Protein AF-A0A8N5ERC5-F1 (afdb_monomer)

InterPro domains:
  IPR000198 Rho GTPase-activating protein domain [PF00620] (62-206)
  IPR000198 Rho GTPase-activating protein domain [PS50238] (46-233)
  IPR000198 Rho GTPase-activating protein domain [SM00324] (57-230)
  IPR008936 Rho GTPase activation protein [G3DSA:1.10.555.10] (43-240)
  IPR008936 Rho GTPase activation protein [SSF48350] (62-223)
  IPR051854 Rho-type GTPase-activating protein [PTHR46075] (57-210)

Mean predicted aligned error: 15.65 Å

Sequence (271 aa):
MPGDWISHPGVAGLHHYLFSREHQGTATVRIRACIDLLQPGHPGQAELSEQPALPEQALPTVARLIEALEKQGLDSEVLYRPGPAVLGAAELKQALLADASAVDMDLYEAQTLADALKWYLQELPTPLIPPALYSDLVHMAQETPGLEECGQRARALLAPPALPQPQALLLRQLARHFCRLCQGSPRSRPSPRLLGELFGELLLRPGAASTEAGPELRARILESFIMASEVAELPAAPETLIWGHFLQPLRRFTDVFWLHISVIAVWSLGL

pLDDT: mean 71.85, std 24.58, range [25.48, 97.31]

Radius of gyration: 29.15 Å; Cα contacts (8 Å, |Δi|>4): 248; chains: 1; bounding box: 64×100×76 Å

Solvent-accessible surface area (backbone atoms only — not comparable to full-atom values): 17181 Å² total; per-residue (Å²): 136,89,85,81,84,88,83,78,92,84,85,84,89,85,90,84,85,82,85,81,91,79,73,93,73,78,86,82,54,58,56,48,51,54,55,62,71,71,56,86,85,78,94,77,89,77,99,64,84,77,69,73,70,77,59,85,63,50,55,63,48,52,50,51,45,50,50,45,30,60,74,70,24,40,67,36,66,60,61,84,53,94,69,78,89,56,86,61,40,70,57,53,51,51,41,50,72,74,44,46,90,78,56,70,59,87,82,51,56,43,55,35,43,42,53,42,49,56,49,52,61,64,46,43,83,42,64,69,41,51,66,81,55,42,59,54,51,51,52,50,46,72,77,33,86,51,51,66,62,32,5,51,52,46,50,60,63,47,28,72,83,77,25,57,64,71,44,35,52,44,52,51,51,50,26,44,51,54,40,51,32,49,68,32,45,90,86,26,34,54,52,54,58,56,50,6,62,73,40,14,63,61,45,46,49,71,50,96,87,49,75,8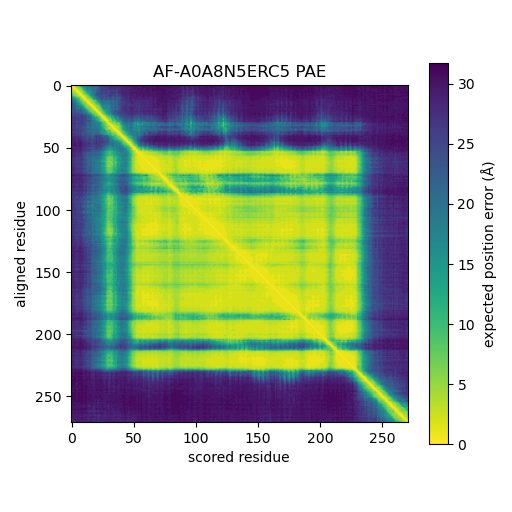7,63,56,71,70,53,39,10,47,52,40,19,17,35,24,65,37,52,72,74,77,82,72,75,76,69,78,74,73,82,78,85,80,83,82,91,82,85,85,86,85,81,76,88,88,77,96,76,74,80,81,72,74,83,77,77,84,82,90,134

Structure (mmCIF, N/CA/C/O backbone):
data_AF-A0A8N5ERC5-F1
#
_entry.id   AF-A0A8N5ERC5-F1
#
loop_
_atom_site.group_PDB
_atom_site.id
_atom_site.type_symbol
_atom_site.label_atom_id
_atom_site.label_alt_id
_atom_site.label_comp_id
_atom_site.label_asym_id
_atom_site.label_entity_id
_atom_site.label_seq_id
_atom_site.pdbx_PDB_ins_code
_atom_site.Cartn_x
_atom_site.Cartn_y
_atom_site.Cartn_z
_atom_site.occupancy
_atom_site.B_iso_or_equiv
_atom_site.auth_seq_id
_atom_site.auth_comp_id
_atom_site.auth_asym_id
_atom_site.auth_atom_id
_atom_site.pdbx_PDB_model_num
ATOM 1 N N . MET A 1 1 ? -7.452 30.827 -52.035 1.00 34.31 1 MET A N 1
ATOM 2 C CA . MET A 1 1 ? -7.156 29.979 -53.207 1.00 34.31 1 MET A CA 1
ATOM 3 C C . MET A 1 1 ? -6.502 28.713 -52.680 1.00 34.31 1 MET A C 1
ATOM 5 O O . MET A 1 1 ? -5.445 28.851 -52.076 1.00 34.31 1 MET A O 1
ATOM 9 N N . PRO A 1 2 ? -7.166 27.547 -52.749 1.00 49.84 2 PRO A N 1
ATOM 10 C CA . PRO A 1 2 ? -6.637 26.288 -52.237 1.00 49.84 2 PRO A CA 1
ATOM 11 C C . PRO A 1 2 ? -5.834 25.547 -53.319 1.00 49.84 2 PRO A C 1
ATOM 13 O O . PRO A 1 2 ? -6.026 25.796 -54.506 1.00 49.84 2 PRO A O 1
ATOM 16 N N . GLY A 1 3 ? -4.976 24.628 -52.891 1.00 32.97 3 GLY A N 1
ATOM 17 C CA . GLY A 1 3 ? -4.376 23.579 -53.719 1.00 32.97 3 GLY A CA 1
ATOM 18 C C . GLY A 1 3 ? -3.221 22.934 -52.954 1.00 32.97 3 GLY A C 1
ATOM 19 O O . GLY A 1 3 ? -2.457 23.642 -52.308 1.00 32.97 3 GLY A O 1
ATOM 20 N N . ASP A 1 4 ? -3.026 21.625 -52.897 1.00 34.59 4 ASP A N 1
ATOM 21 C CA . ASP A 1 4 ? -3.836 20.460 -53.251 1.00 34.59 4 ASP A CA 1
ATOM 22 C C . ASP A 1 4 ? -3.292 19.330 -52.361 1.00 34.59 4 ASP A C 1
ATOM 24 O O . ASP A 1 4 ? -2.076 19.158 -52.258 1.00 34.59 4 ASP A O 1
ATOM 28 N N . TRP A 1 5 ? -4.163 18.568 -51.695 1.00 33.16 5 TRP A N 1
ATOM 29 C CA . TRP A 1 5 ? -3.761 17.364 -50.963 1.00 33.16 5 TRP A CA 1
ATOM 30 C C . TRP A 1 5 ? -3.965 16.155 -51.873 1.00 33.16 5 TRP A C 1
ATOM 32 O O . TRP A 1 5 ? -5.097 15.797 -52.201 1.00 33.16 5 TRP A O 1
ATOM 42 N N . ILE A 1 6 ? -2.869 15.507 -52.266 1.00 36.09 6 ILE A N 1
ATOM 43 C CA . ILE A 1 6 ? -2.917 14.196 -52.915 1.00 36.09 6 ILE A CA 1
ATOM 44 C C . ILE A 1 6 ? -3.393 13.187 -51.864 1.00 36.09 6 ILE A C 1
ATOM 46 O O . ILE A 1 6 ? -2.713 12.929 -50.873 1.00 36.09 6 ILE A O 1
ATOM 50 N N . SER A 1 7 ? -4.591 12.645 -52.077 1.00 37.44 7 SER A N 1
ATOM 51 C CA . SER A 1 7 ? -5.177 11.588 -51.254 1.00 37.44 7 SER A CA 1
ATOM 52 C C . SER A 1 7 ? -4.653 10.220 -51.695 1.00 37.44 7 SER A C 1
ATOM 54 O O . SER A 1 7 ? -4.856 9.821 -52.840 1.00 37.44 7 SER A O 1
ATOM 56 N N . HIS A 1 8 ? -4.051 9.471 -50.770 1.00 31.48 8 HIS A N 1
ATOM 57 C CA . HIS A 1 8 ? -3.945 8.013 -50.859 1.00 31.48 8 HIS A CA 1
ATOM 58 C C . HIS A 1 8 ? -4.918 7.383 -49.849 1.00 31.48 8 HIS A C 1
ATOM 60 O O . HIS A 1 8 ? -4.908 7.781 -48.682 1.00 31.48 8 HIS A O 1
ATOM 66 N N . PRO A 1 9 ? -5.772 6.426 -50.256 1.00 35.78 9 PRO A N 1
ATOM 67 C CA . PRO A 1 9 ? -6.694 5.769 -49.347 1.00 35.78 9 PRO A CA 1
ATOM 68 C C . PRO A 1 9 ? -5.998 4.577 -48.686 1.00 35.78 9 PRO A C 1
ATOM 70 O O . PRO A 1 9 ? -5.440 3.722 -49.370 1.00 35.78 9 PRO A O 1
ATOM 73 N N . GLY A 1 10 ? -6.085 4.497 -47.360 1.00 37.88 10 GLY A N 1
ATOM 74 C CA . GLY A 1 10 ? -5.817 3.252 -46.642 1.00 37.88 10 GLY A CA 1
ATOM 75 C C . GLY A 1 10 ? -4.786 3.350 -45.531 1.00 37.88 10 GLY A C 1
ATOM 76 O O . GLY A 1 10 ? -3.793 2.652 -45.604 1.00 37.88 10 GLY A O 1
ATOM 77 N N . VAL A 1 11 ? -5.055 4.165 -44.507 1.00 35.44 11 VAL A N 1
ATOM 78 C CA . VAL A 1 11 ? -5.008 3.772 -43.083 1.00 35.44 11 VAL A CA 1
ATOM 79 C C . VAL A 1 11 ? -5.927 4.757 -42.349 1.00 35.44 11 VAL A C 1
ATOM 81 O O . VAL A 1 11 ? -5.524 5.859 -41.984 1.00 35.44 11 VAL A O 1
ATOM 84 N N . ALA A 1 12 ? -7.207 4.408 -42.215 1.00 36.53 12 ALA A N 1
ATOM 85 C CA . ALA A 1 12 ? -8.157 5.182 -41.426 1.00 36.53 12 ALA A CA 1
ATOM 86 C C . ALA A 1 12 ? -8.149 4.666 -39.983 1.00 36.53 12 ALA A C 1
ATOM 88 O O . ALA A 1 12 ? -8.380 3.483 -39.753 1.00 36.53 12 ALA A O 1
ATOM 89 N N . GLY A 1 13 ? -7.932 5.581 -39.037 1.00 37.16 13 GLY A N 1
ATOM 90 C CA . GLY A 1 13 ? -8.148 5.361 -37.609 1.00 37.16 13 GLY A CA 1
ATOM 91 C C . GLY A 1 13 ? -6.867 5.060 -36.845 1.00 37.16 13 GLY A C 1
ATOM 92 O O . GLY A 1 13 ? -6.462 3.911 -36.784 1.00 37.16 13 GLY A O 1
ATOM 93 N N . LEU A 1 14 ? -6.251 6.108 -36.280 1.00 36.28 14 LEU A N 1
ATOM 94 C CA . LEU A 1 14 ? -5.590 6.117 -34.954 1.00 36.28 14 LEU A CA 1
ATOM 95 C C . LEU A 1 14 ? -4.811 7.418 -34.662 1.00 36.28 14 LEU A C 1
ATOM 97 O O . LEU A 1 14 ? -4.363 7.615 -33.540 1.00 36.28 14 LEU A O 1
ATOM 101 N N . HIS A 1 15 ? -4.710 8.364 -35.599 1.00 35.69 15 HIS A N 1
ATOM 102 C CA . HIS A 1 15 ? -4.027 9.644 -35.360 1.00 35.69 15 HIS A CA 1
ATOM 103 C C . HIS A 1 15 ? -4.990 10.831 -35.322 1.00 35.69 15 HIS A C 1
ATOM 105 O O . HIS A 1 15 ? -4.988 11.651 -36.234 1.00 35.69 15 HIS A O 1
ATOM 111 N N . HIS A 1 16 ? -5.806 10.949 -34.270 1.00 32.91 16 HIS A N 1
ATOM 112 C CA . HIS A 1 16 ? -6.351 12.262 -33.900 1.00 32.91 16 HIS A CA 1
ATOM 113 C C . HIS A 1 16 ? -6.870 12.334 -32.457 1.00 32.91 16 HIS A C 1
ATOM 115 O O . HIS A 1 16 ? -8.027 12.656 -32.228 1.00 32.91 16 HIS A O 1
ATOM 121 N N . TYR A 1 17 ? -6.026 12.054 -31.463 1.00 28.59 17 TYR A N 1
ATOM 122 C CA . TYR A 1 17 ? -6.325 12.459 -30.084 1.00 28.59 17 TYR A CA 1
ATOM 123 C C . TYR A 1 17 ? -5.055 12.833 -29.327 1.00 28.59 17 TYR A C 1
ATOM 125 O O . TYR A 1 17 ? -4.666 12.179 -28.369 1.00 28.59 17 TYR A O 1
ATOM 133 N N . LEU A 1 18 ? -4.415 13.931 -29.730 1.00 32.81 18 LEU A N 1
ATOM 134 C CA . LEU A 1 18 ? -3.585 14.694 -28.807 1.00 32.81 18 LEU A CA 1
ATOM 135 C C . LEU A 1 18 ? -3.761 16.194 -29.044 1.00 32.81 18 LEU A C 1
ATOM 137 O O . LEU A 1 18 ? -3.633 16.689 -30.157 1.00 32.81 18 LEU A O 1
ATOM 141 N N . PHE A 1 19 ? -3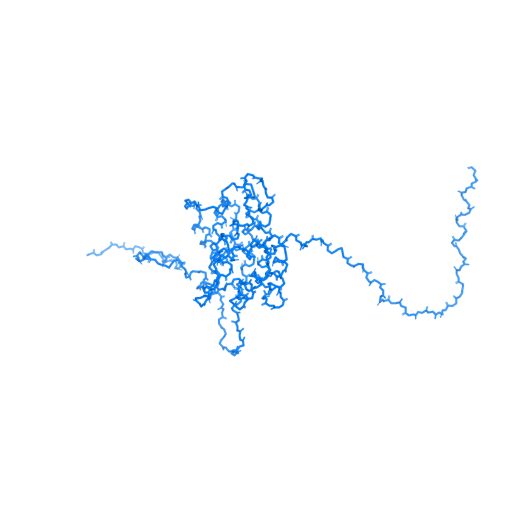.940 16.878 -27.915 1.00 30.97 19 PHE A N 1
ATOM 142 C CA . PHE A 1 19 ? -3.638 18.285 -27.677 1.00 30.97 19 PHE A CA 1
ATOM 143 C C . PHE A 1 19 ? -4.691 19.334 -28.069 1.00 30.97 19 PHE A C 1
ATOM 145 O O . PHE A 1 19 ? -4.605 19.990 -29.100 1.00 30.97 19 PHE A O 1
ATOM 152 N N . SER A 1 20 ? -5.594 19.615 -27.124 1.00 25.48 20 SER A N 1
ATOM 153 C 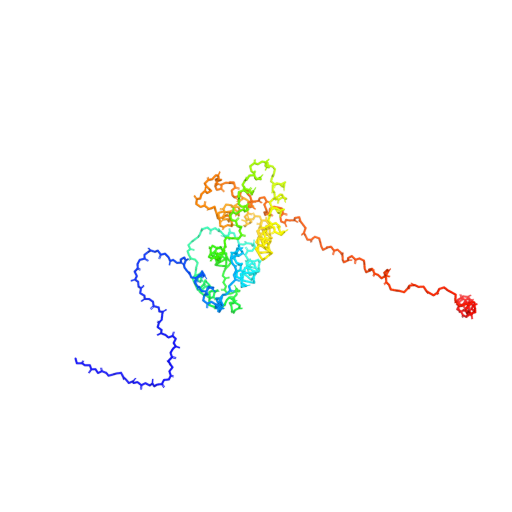CA . SER A 1 20 ? -6.074 20.982 -26.908 1.00 25.48 20 SER A CA 1
ATOM 154 C C . SER A 1 20 ? -5.617 21.432 -25.520 1.00 25.48 20 SER A C 1
ATOM 156 O O . SER A 1 20 ? -6.004 20.851 -24.507 1.00 25.48 20 SER A O 1
ATOM 158 N N . ARG A 1 21 ? -4.720 22.422 -25.490 1.00 34.00 21 ARG A N 1
ATOM 159 C CA . ARG A 1 21 ? -4.349 23.178 -24.289 1.00 34.00 21 ARG A CA 1
ATOM 160 C C . ARG A 1 21 ? -5.537 24.055 -23.908 1.00 34.00 21 ARG A C 1
ATOM 162 O O . ARG A 1 21 ? -5.860 24.935 -24.688 1.00 34.00 21 ARG A O 1
ATOM 169 N N . GLU A 1 22 ? -6.100 23.860 -22.721 1.00 33.06 22 GLU A N 1
ATOM 170 C CA . GLU A 1 22 ? -6.365 24.934 -21.753 1.00 33.06 22 GLU A CA 1
ATOM 171 C C . GLU A 1 22 ? -6.954 24.371 -20.452 1.00 33.06 22 GLU A C 1
ATOM 173 O O . GLU A 1 22 ? -7.738 23.429 -20.462 1.00 33.06 22 GLU A O 1
ATOM 178 N N . HIS A 1 23 ? -6.546 25.001 -19.349 1.00 29.42 23 HIS A N 1
ATOM 179 C CA . HIS A 1 23 ? -6.894 24.783 -17.941 1.00 29.42 23 HI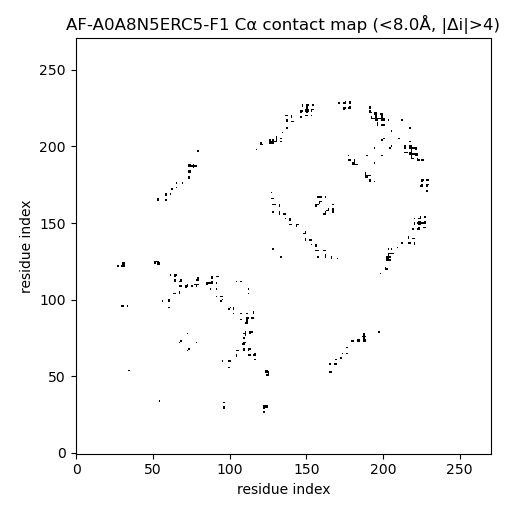S A CA 1
ATOM 180 C C . HIS A 1 23 ? -6.058 23.788 -17.120 1.00 29.42 23 HIS A C 1
ATOM 182 O O . HIS A 1 23 ? -6.067 22.572 -17.277 1.00 29.42 23 HIS A O 1
ATOM 188 N N . GLN A 1 24 ? -5.342 24.386 -16.164 1.00 34.56 24 GLN A N 1
ATOM 189 C CA . GLN A 1 24 ? -4.837 23.770 -14.946 1.00 34.56 24 GLN A CA 1
ATOM 190 C C . GLN A 1 24 ? -5.997 23.077 -14.215 1.00 34.56 24 GLN A C 1
ATOM 192 O O . GLN A 1 24 ? -6.935 23.737 -13.779 1.00 34.56 24 GLN A O 1
ATOM 197 N N . GLY A 1 25 ? -5.928 21.754 -14.089 1.00 34.81 25 GLY A N 1
ATOM 198 C CA . GLY A 1 25 ? -6.907 20.948 -13.363 1.00 34.81 25 GLY A CA 1
ATOM 199 C C . GLY A 1 25 ? -7.166 19.621 -14.069 1.00 34.81 25 GLY A C 1
ATOM 200 O O . GLY A 1 25 ? -7.276 19.567 -15.287 1.00 34.81 25 GLY A O 1
ATOM 201 N N . THR A 1 26 ? -7.289 18.538 -13.303 1.00 35.88 26 THR A N 1
ATOM 202 C CA . THR A 1 26 ? -7.751 17.207 -13.748 1.00 35.88 26 THR A CA 1
ATOM 203 C C . THR A 1 26 ? -6.834 16.402 -14.685 1.00 35.88 26 THR A C 1
ATOM 205 O O . THR A 1 26 ? -7.167 16.087 -15.822 1.00 35.88 26 THR A O 1
ATOM 208 N N . ALA A 1 27 ? -5.724 15.903 -14.129 1.00 35.75 27 ALA A N 1
ATOM 209 C CA . ALA A 1 27 ? -5.175 14.595 -14.533 1.00 35.75 27 ALA A CA 1
ATOM 210 C C . ALA A 1 27 ? -5.945 13.406 -13.892 1.00 35.75 27 ALA A C 1
ATOM 212 O O . ALA A 1 27 ? -5.676 12.253 -14.205 1.00 35.75 27 ALA A O 1
ATOM 213 N N . THR A 1 28 ? -6.925 13.707 -13.033 1.00 41.88 28 THR A N 1
ATOM 214 C CA . THR A 1 28 ? -7.608 12.835 -12.055 1.00 41.88 28 THR A CA 1
ATOM 215 C C . THR A 1 28 ? -8.723 11.940 -12.625 1.00 41.88 28 THR A C 1
ATOM 217 O O . THR A 1 28 ? -9.465 11.323 -11.871 1.00 41.88 28 THR A O 1
ATOM 220 N N . VAL A 1 29 ? -8.923 11.901 -13.947 1.00 38.31 29 VAL A N 1
ATOM 221 C CA . VAL A 1 29 ? -10.095 11.225 -14.556 1.00 38.31 29 VAL A CA 1
ATOM 222 C C . VAL A 1 29 ? -9.724 9.936 -15.307 1.00 38.31 29 VAL A C 1
ATOM 224 O O . VAL A 1 29 ? -10.603 9.203 -15.749 1.00 38.31 29 VAL A O 1
ATOM 227 N N . ARG A 1 30 ? -8.438 9.594 -15.454 1.00 54.56 30 ARG A N 1
ATOM 228 C CA . ARG A 1 30 ? -8.035 8.642 -16.505 1.00 54.56 30 ARG A CA 1
ATOM 229 C C . ARG A 1 30 ? -8.011 7.161 -16.125 1.00 54.56 30 ARG A C 1
ATOM 231 O O . ARG A 1 30 ? -8.323 6.378 -17.005 1.00 54.56 30 ARG A O 1
ATOM 238 N N . ILE A 1 31 ? -7.773 6.737 -14.879 1.00 51.78 31 ILE A N 1
ATOM 239 C CA . ILE A 1 31 ? -8.021 5.314 -14.536 1.00 51.78 31 ILE A CA 1
ATOM 240 C C . ILE A 1 31 ? -9.517 5.068 -14.343 1.00 51.78 31 ILE A C 1
ATOM 242 O O . ILE A 1 31 ? -10.053 4.109 -14.890 1.00 51.78 31 ILE A O 1
ATOM 246 N N . ARG A 1 32 ? -10.198 5.970 -13.621 1.00 45.34 32 ARG A N 1
ATOM 247 C CA . ARG A 1 32 ? -11.641 5.888 -13.364 1.00 45.34 32 ARG A CA 1
ATOM 248 C C . ARG A 1 32 ? -12.432 5.665 -14.654 1.00 45.34 32 ARG A C 1
ATOM 250 O O . ARG A 1 32 ? -13.140 4.677 -14.763 1.00 45.34 32 ARG A O 1
ATOM 257 N N . ALA A 1 33 ? -12.246 6.543 -15.639 1.00 44.97 33 ALA A N 1
ATOM 258 C CA . ALA A 1 33 ? -12.991 6.467 -16.889 1.00 44.97 33 ALA A CA 1
ATOM 259 C C . ALA A 1 33 ? -12.525 5.321 -17.805 1.00 44.97 33 ALA A C 1
ATOM 261 O O . ALA A 1 33 ? -13.353 4.720 -18.478 1.00 44.97 33 ALA A O 1
ATOM 262 N N . CYS A 1 34 ? -11.227 4.989 -17.850 1.00 43.16 34 CYS A N 1
ATOM 263 C CA . CYS A 1 34 ? -10.739 3.901 -18.707 1.00 43.16 34 CYS A CA 1
ATOM 264 C C . CYS A 1 34 ? -11.191 2.514 -18.224 1.00 43.16 34 CYS A C 1
ATOM 266 O O . CYS A 1 34 ? -11.454 1.654 -19.058 1.00 43.16 34 CYS A O 1
ATOM 268 N N . ILE A 1 35 ? -11.324 2.300 -16.910 1.00 50.50 35 ILE A N 1
ATOM 269 C CA . ILE A 1 35 ? -11.846 1.039 -16.357 1.00 50.50 35 ILE A CA 1
ATOM 270 C C . ILE A 1 35 ? -13.347 0.908 -16.620 1.00 50.50 35 ILE A C 1
ATOM 272 O O . ILE A 1 35 ? -13.789 -0.154 -17.056 1.00 50.50 35 ILE A O 1
ATOM 276 N N . ASP A 1 36 ? -14.110 1.989 -16.446 1.00 43.47 36 ASP A N 1
ATOM 277 C CA . ASP A 1 36 ? -15.548 2.002 -16.744 1.00 43.47 36 ASP A CA 1
ATOM 278 C C . ASP A 1 36 ? -15.829 1.735 -18.242 1.00 43.47 36 ASP A C 1
ATOM 280 O O . ASP A 1 36 ? -16.845 1.141 -18.592 1.00 43.47 36 ASP A O 1
ATOM 284 N N . LEU A 1 37 ? -14.907 2.108 -19.141 1.00 47.34 37 LEU A N 1
ATOM 285 C CA . LEU A 1 37 ? -15.004 1.840 -20.585 1.00 47.34 37 LEU A CA 1
ATOM 286 C C . LEU A 1 37 ? -14.650 0.394 -20.988 1.00 47.34 37 LEU A C 1
ATOM 288 O O . LEU A 1 37 ? -14.940 -0.002 -22.117 1.00 47.34 37 LEU A O 1
ATOM 292 N N . LEU A 1 38 ? -14.032 -0.391 -20.101 1.00 45.75 38 LEU A N 1
ATOM 293 C CA . LEU A 1 38 ? -13.640 -1.786 -20.351 1.00 45.75 38 LEU A CA 1
ATOM 294 C C . LEU A 1 38 ? -14.684 -2.810 -19.871 1.00 45.75 38 LEU A C 1
ATOM 296 O O . LEU A 1 38 ? -14.537 -3.996 -20.168 1.00 45.75 38 LEU A O 1
ATOM 300 N N . GLN A 1 39 ? -15.747 -2.389 -19.176 1.00 40.56 39 GLN A N 1
ATOM 301 C CA . GLN A 1 39 ? -16.837 -3.281 -18.767 1.00 40.56 39 GLN A CA 1
ATOM 302 C C . GLN A 1 39 ? -18.036 -3.179 -19.734 1.00 40.56 39 GLN A C 1
ATOM 304 O O . GLN A 1 39 ? -18.677 -2.130 -19.813 1.00 40.56 39 GLN A O 1
ATOM 309 N N . PRO A 1 40 ? -18.391 -4.247 -20.479 1.00 37.56 40 PRO A N 1
ATOM 310 C CA . PRO A 1 40 ? -19.589 -4.248 -21.312 1.00 37.56 40 PRO A CA 1
ATOM 311 C C . PRO A 1 40 ? -20.848 -4.290 -20.432 1.00 37.56 40 PRO A C 1
ATOM 313 O O . PRO A 1 40 ? -21.108 -5.262 -19.720 1.00 37.56 40 PRO A O 1
ATOM 316 N N . GLY A 1 41 ? -21.628 -3.209 -20.485 1.00 39.12 41 GLY A N 1
ATOM 317 C CA . GLY A 1 41 ? -22.822 -3.015 -19.669 1.00 39.12 41 GLY A CA 1
ATOM 318 C C . GLY A 1 41 ? -23.888 -4.100 -19.849 1.00 39.12 41 GLY A C 1
ATOM 319 O O . GLY A 1 41 ? -24.275 -4.438 -20.966 1.00 39.12 41 GLY A O 1
ATOM 320 N N . HIS A 1 42 ? -24.418 -4.577 -18.723 1.00 36.25 42 HIS A N 1
ATOM 321 C CA . HIS A 1 42 ? -25.718 -5.237 -18.641 1.00 36.25 42 HIS A CA 1
ATOM 322 C C . HIS A 1 42 ? -26.625 -4.378 -17.750 1.00 36.25 42 HIS A C 1
ATOM 324 O O . HIS A 1 42 ? -26.323 -4.221 -16.567 1.00 36.25 42 HIS A O 1
ATOM 330 N N . PRO A 1 43 ? -27.728 -3.803 -18.261 1.00 41.22 43 PRO A N 1
ATOM 331 C CA . PRO A 1 43 ? -28.702 -3.147 -17.411 1.00 41.22 43 PRO A CA 1
ATOM 332 C C . PRO A 1 43 ? -29.698 -4.206 -16.936 1.00 41.22 43 PRO A C 1
ATOM 334 O O . PRO A 1 43 ? -30.520 -4.688 -17.714 1.00 41.22 43 PRO A O 1
ATOM 337 N N . GLY A 1 44 ? -29.637 -4.590 -15.663 1.00 34.41 44 GLY A N 1
ATOM 338 C CA . GLY A 1 44 ? -30.650 -5.488 -15.1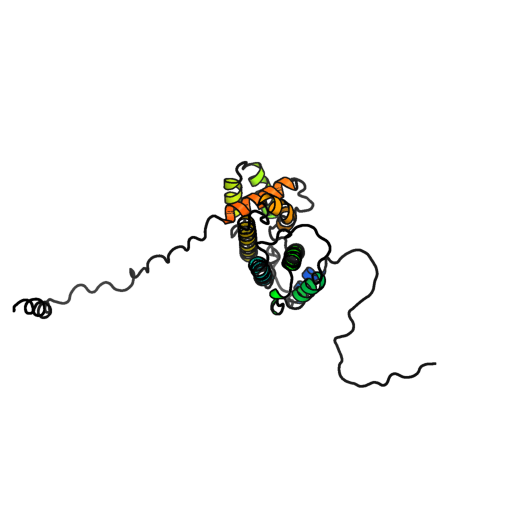19 1.00 34.41 44 GLY A CA 1
ATOM 339 C C . GLY A 1 44 ? -30.365 -6.030 -13.727 1.00 34.41 44 GLY A C 1
ATOM 340 O O . GLY A 1 44 ? -29.774 -7.090 -13.601 1.00 34.41 44 GLY A O 1
ATOM 341 N N . GLN A 1 45 ? -30.950 -5.354 -12.733 1.00 32.31 45 GLN A N 1
ATOM 342 C CA . GLN A 1 45 ? -31.362 -5.885 -11.425 1.00 32.31 45 GLN A CA 1
ATOM 343 C C . GLN A 1 45 ? -30.266 -6.182 -10.387 1.00 32.31 45 GLN A C 1
ATOM 345 O O . GLN A 1 45 ? -29.711 -7.271 -10.348 1.00 32.31 45 GLN A O 1
ATOM 350 N N . ALA A 1 46 ? -30.089 -5.251 -9.444 1.00 34.53 46 ALA A N 1
ATOM 351 C CA . ALA A 1 46 ? -30.390 -5.417 -8.013 1.00 34.53 46 ALA A CA 1
ATOM 352 C C . ALA A 1 46 ? -29.517 -4.458 -7.192 1.00 34.53 46 ALA A C 1
ATOM 354 O O . ALA A 1 46 ? -28.313 -4.645 -7.062 1.00 34.53 46 ALA A O 1
ATOM 355 N N . GLU A 1 47 ? -30.149 -3.447 -6.600 1.00 39.25 47 GLU A N 1
ATOM 356 C CA . GLU A 1 47 ? -29.561 -2.613 -5.553 1.00 39.25 47 GLU A CA 1
ATOM 357 C C . GLU A 1 47 ? -29.302 -3.486 -4.312 1.00 39.25 47 GLU A C 1
ATOM 359 O O . GLU A 1 47 ? -30.145 -3.629 -3.429 1.00 39.25 47 GLU A O 1
ATOM 364 N N . LEU A 1 48 ? -28.133 -4.120 -4.265 1.00 37.84 48 LEU A N 1
ATOM 365 C CA . LEU A 1 48 ? -27.600 -4.823 -3.102 1.00 37.84 48 LEU A CA 1
ATOM 366 C C . LEU A 1 48 ? -26.172 -4.332 -2.899 1.00 37.84 48 LEU A C 1
ATOM 368 O O . LEU A 1 48 ? -25.235 -4.955 -3.379 1.00 37.84 48 LEU A O 1
ATOM 372 N N . SER A 1 49 ? -26.039 -3.182 -2.228 1.00 42.06 49 SER A N 1
ATOM 373 C CA . SER A 1 49 ? -24.785 -2.607 -1.716 1.00 42.06 49 SER A CA 1
ATOM 374 C C . SER A 1 49 ? -23.545 -2.995 -2.529 1.00 42.06 49 SER A C 1
ATOM 376 O O . SER A 1 49 ? -22.646 -3.660 -2.014 1.00 42.06 49 SER A O 1
ATOM 378 N N . GLU A 1 50 ? -23.509 -2.609 -3.806 1.00 49.81 50 GLU A N 1
ATOM 379 C CA . GLU A 1 50 ? -22.357 -2.841 -4.674 1.00 49.81 50 GLU A CA 1
ATOM 380 C C . GLU A 1 50 ? -21.215 -1.941 -4.194 1.00 49.81 50 GLU A C 1
ATOM 382 O O . GLU A 1 50 ? -21.022 -0.816 -4.654 1.00 49.81 50 GLU A O 1
ATOM 387 N N . GLN A 1 51 ? -20.459 -2.410 -3.198 1.00 55.19 51 GLN A N 1
ATOM 388 C CA . GLN A 1 51 ? -19.145 -1.847 -2.931 1.00 55.19 51 GLN A CA 1
ATOM 389 C C . GLN A 1 51 ? -18.351 -1.981 -4.232 1.00 55.19 51 GLN A C 1
ATOM 391 O O . GLN A 1 51 ? -18.212 -3.103 -4.726 1.00 55.19 51 GLN A O 1
ATOM 396 N N . PRO A 1 52 ? -17.848 -0.878 -4.813 1.00 63.47 52 PRO A N 1
ATOM 397 C CA . PRO A 1 52 ? -17.279 -0.977 -6.139 1.00 63.47 52 PRO A CA 1
ATOM 398 C C . PRO A 1 52 ? -16.030 -1.870 -6.083 1.00 63.47 52 PRO A C 1
ATOM 400 O O . PRO A 1 52 ? -15.141 -1.714 -5.235 1.00 63.47 52 PRO A O 1
ATOM 403 N N . ALA A 1 53 ? -16.029 -2.897 -6.929 1.00 75.75 53 ALA A N 1
ATOM 404 C CA . ALA A 1 53 ? -15.014 -3.934 -6.897 1.00 75.75 53 ALA A CA 1
ATOM 405 C C . ALA A 1 53 ? -13.646 -3.358 -7.281 1.00 75.75 53 ALA A C 1
ATOM 407 O O . ALA A 1 53 ? -13.533 -2.391 -8.039 1.00 75.75 53 ALA A O 1
ATOM 408 N N . LEU A 1 54 ? -12.587 -3.953 -6.735 1.00 86.12 54 LEU A N 1
ATOM 409 C CA . LEU A 1 54 ? -11.239 -3.643 -7.181 1.00 86.12 54 LEU A CA 1
ATOM 410 C C . LEU A 1 54 ? -11.096 -4.077 -8.656 1.00 86.12 54 LEU A C 1
ATOM 412 O O . LEU A 1 54 ? -11.544 -5.176 -8.990 1.00 86.12 54 LEU A O 1
ATOM 416 N N . PRO A 1 55 ? -10.464 -3.275 -9.530 1.00 87.81 55 PRO A N 1
ATOM 417 C CA . PRO A 1 55 ? -10.245 -3.664 -10.921 1.00 87.81 55 PRO A CA 1
ATOM 418 C C . PRO A 1 55 ? -9.484 -4.985 -11.035 1.00 87.81 55 PRO A C 1
ATOM 420 O O . PRO A 1 55 ? -8.514 -5.194 -10.306 1.00 87.81 55 PRO A O 1
ATOM 423 N N . GLU A 1 56 ? -9.852 -5.832 -11.999 1.00 86.62 56 GLU A N 1
ATOM 424 C CA . GLU A 1 56 ? -9.208 -7.141 -12.207 1.00 86.62 56 GLU A CA 1
ATOM 425 C C . GLU A 1 56 ? -7.687 -7.024 -12.384 1.00 86.62 56 GLU A C 1
ATOM 427 O O . GLU A 1 56 ? -6.921 -7.820 -11.844 1.00 86.62 56 GLU A O 1
ATOM 432 N N . GLN A 1 57 ? -7.240 -5.973 -13.080 1.00 89.06 57 GLN A N 1
ATOM 433 C CA . GLN A 1 57 ? -5.823 -5.722 -13.343 1.00 89.06 57 GLN A CA 1
ATOM 434 C C . GLN A 1 57 ? -5.075 -5.066 -12.172 1.00 89.06 57 GLN A C 1
ATOM 436 O O . GLN A 1 57 ? -3.849 -4.962 -12.226 1.00 89.06 57 GLN A O 1
ATOM 441 N N . ALA A 1 58 ? -5.754 -4.640 -11.102 1.00 92.12 58 ALA A N 1
ATOM 442 C CA . ALA A 1 58 ? -5.108 -3.924 -10.001 1.00 92.12 58 ALA A CA 1
ATOM 443 C C . ALA A 1 58 ? -4.097 -4.787 -9.254 1.00 92.12 58 ALA A C 1
ATOM 445 O O . ALA A 1 58 ? -2.958 -4.372 -9.048 1.00 92.12 58 ALA A O 1
ATOM 446 N N . LEU A 1 59 ? -4.496 -6.004 -8.891 1.00 94.00 59 LEU A N 1
ATOM 447 C CA . LEU A 1 59 ? -3.635 -6.938 -8.179 1.00 94.00 59 LEU A CA 1
ATOM 448 C C . LEU A 1 59 ? -2.391 -7.347 -8.999 1.00 94.00 59 LEU A C 1
ATOM 450 O O . LEU A 1 59 ? -1.284 -7.174 -8.486 1.00 94.00 59 LEU A O 1
ATOM 454 N N . PRO A 1 60 ? -2.499 -7.811 -10.264 1.00 95.38 60 PRO A N 1
ATOM 455 C CA . PRO A 1 60 ? -1.317 -8.146 -11.064 1.00 95.38 60 PRO A CA 1
ATOM 456 C C . PRO A 1 60 ? -0.457 -6.922 -11.413 1.00 95.38 60 PRO A C 1
ATOM 458 O O . PRO A 1 60 ? 0.768 -7.030 -11.468 1.00 95.38 60 PRO A O 1
ATOM 461 N N . THR A 1 61 ? -1.052 -5.740 -11.607 1.00 95.75 61 THR A N 1
ATOM 462 C CA . THR A 1 61 ? -0.282 -4.514 -11.880 1.00 95.75 61 THR A CA 1
ATOM 463 C C . THR A 1 61 ? 0.546 -4.094 -10.671 1.00 95.75 61 THR A C 1
ATOM 465 O O . THR A 1 61 ? 1.748 -3.866 -10.808 1.00 95.75 61 THR A O 1
ATOM 468 N N . VAL A 1 62 ? -0.066 -4.045 -9.482 1.00 96.69 62 VAL A N 1
ATOM 469 C CA . VAL A 1 62 ? 0.636 -3.730 -8.229 1.00 96.69 62 VAL A CA 1
ATOM 470 C C . VAL A 1 62 ? 1.711 -4.772 -7.932 1.00 96.69 62 VAL A C 1
ATOM 472 O O . VAL A 1 62 ? 2.818 -4.396 -7.556 1.00 96.69 62 VAL A O 1
ATOM 475 N N . ALA A 1 63 ? 1.431 -6.059 -8.157 1.00 96.81 63 ALA A N 1
ATOM 476 C CA . ALA A 1 63 ? 2.410 -7.124 -7.958 1.00 96.81 63 ALA A CA 1
ATOM 477 C C . ALA A 1 63 ? 3.667 -6.930 -8.821 1.00 96.81 63 ALA A C 1
ATOM 479 O O . ALA A 1 63 ? 4.769 -6.981 -8.284 1.00 96.81 63 ALA A O 1
ATOM 480 N N . ARG A 1 64 ? 3.518 -6.633 -10.119 1.00 97.31 64 ARG A N 1
ATOM 481 C CA . ARG A 1 64 ? 4.668 -6.413 -11.017 1.00 97.31 64 ARG A CA 1
ATOM 482 C C . ARG A 1 64 ? 5.441 -5.133 -10.708 1.00 97.31 64 ARG A C 1
ATOM 484 O O . ARG A 1 64 ? 6.662 -5.130 -10.803 1.00 97.31 64 ARG A O 1
ATOM 491 N N . LEU A 1 65 ? 4.753 -4.059 -10.306 1.00 97.00 65 LEU A N 1
ATOM 492 C CA . LEU A 1 65 ? 5.419 -2.838 -9.837 1.00 97.00 65 LEU A CA 1
ATOM 493 C C . LEU A 1 65 ? 6.266 -3.120 -8.589 1.00 97.00 65 LEU A C 1
ATOM 495 O O . LEU A 1 65 ? 7.420 -2.704 -8.533 1.00 97.00 65 LEU A O 1
ATOM 499 N N . ILE A 1 66 ? 5.710 -3.846 -7.613 1.00 96.50 66 ILE A N 1
ATOM 500 C CA . ILE A 1 66 ? 6.418 -4.259 -6.392 1.00 96.50 66 ILE A CA 1
ATOM 501 C C . ILE A 1 66 ? 7.608 -5.161 -6.727 1.00 96.50 66 ILE A C 1
ATOM 503 O O . ILE A 1 66 ? 8.692 -4.941 -6.202 1.00 96.50 66 ILE A O 1
ATOM 507 N N . GLU A 1 67 ? 7.426 -6.154 -7.596 1.00 95.94 67 GLU A N 1
ATOM 508 C CA . GLU A 1 67 ? 8.490 -7.079 -7.994 1.00 95.94 67 GLU A CA 1
ATOM 509 C C . GLU A 1 67 ? 9.667 -6.336 -8.632 1.00 95.94 67 GLU A C 1
ATOM 511 O O . GLU A 1 67 ? 10.810 -6.495 -8.201 1.00 95.94 67 GLU A O 1
ATOM 516 N N . ALA A 1 68 ? 9.389 -5.460 -9.600 1.00 95.12 68 ALA A N 1
ATOM 517 C CA . ALA A 1 68 ? 10.418 -4.655 -10.239 1.00 95.12 68 ALA A CA 1
ATOM 518 C C . ALA A 1 68 ? 11.090 -3.699 -9.240 1.00 95.12 68 ALA A C 1
ATOM 520 O O . ALA A 1 68 ? 12.313 -3.588 -9.231 1.00 95.12 68 ALA A O 1
ATOM 521 N N . LEU A 1 69 ? 10.328 -3.065 -8.338 1.00 93.12 69 LEU A N 1
ATOM 522 C CA . LEU A 1 69 ? 10.867 -2.231 -7.256 1.00 93.12 69 LEU A CA 1
ATOM 523 C C . LEU A 1 69 ? 11.794 -3.002 -6.319 1.00 93.12 69 LEU A C 1
ATOM 525 O O . LEU A 1 69 ? 12.818 -2.474 -5.901 1.00 93.12 69 LEU A O 1
ATOM 529 N N . GLU A 1 70 ? 11.454 -4.236 -5.971 1.00 91.94 70 GLU A N 1
ATOM 530 C CA . GLU A 1 70 ? 12.265 -5.053 -5.071 1.00 91.94 70 GLU A CA 1
ATOM 531 C C . GLU A 1 70 ? 13.523 -5.587 -5.749 1.00 91.94 70 GLU A C 1
ATOM 533 O O . GLU A 1 70 ? 14.567 -5.697 -5.111 1.00 91.94 70 GLU A O 1
ATOM 538 N N . LYS A 1 71 ? 13.455 -5.849 -7.055 1.00 91.06 71 LYS A N 1
ATOM 539 C CA . LYS A 1 71 ? 14.602 -6.291 -7.849 1.00 91.06 71 LYS A CA 1
ATOM 540 C C . LYS A 1 71 ? 15.707 -5.234 -7.935 1.00 91.06 71 LYS A C 1
ATOM 542 O O . LYS A 1 71 ? 16.879 -5.597 -7.911 1.00 91.06 71 LYS A O 1
ATOM 547 N N . GLN A 1 72 ? 15.353 -3.951 -8.038 1.00 85.12 72 GLN A N 1
ATOM 548 C CA . GLN A 1 72 ? 16.328 -2.879 -8.304 1.00 85.12 72 GLN A CA 1
ATOM 549 C C . GLN A 1 72 ? 16.393 -1.766 -7.245 1.00 85.12 72 GLN A C 1
ATOM 551 O O . GLN A 1 72 ? 17.313 -0.954 -7.262 1.00 85.12 72 GLN A O 1
ATOM 556 N N . GLY A 1 73 ? 15.418 -1.684 -6.339 1.00 77.75 73 GLY A N 1
ATOM 557 C CA . GLY A 1 73 ? 15.180 -0.504 -5.503 1.00 77.75 73 GLY A CA 1
ATOM 558 C C . GLY A 1 73 ? 15.380 -0.686 -3.999 1.00 77.75 73 GLY A C 1
ATOM 559 O O . GLY A 1 73 ? 15.351 0.320 -3.294 1.00 77.75 73 GLY A O 1
ATOM 560 N N . LEU A 1 74 ? 15.608 -1.906 -3.488 1.00 80.50 74 LEU A N 1
ATOM 561 C CA . LEU A 1 74 ? 15.756 -2.143 -2.037 1.00 80.50 74 LEU A CA 1
ATOM 562 C C . LEU A 1 74 ? 16.927 -1.363 -1.410 1.00 80.50 74 LEU A C 1
ATOM 564 O O . LEU A 1 74 ? 16.838 -0.927 -0.262 1.00 80.50 74 LEU A O 1
ATOM 568 N N . ASP A 1 75 ? 17.994 -1.129 -2.176 1.00 76.19 75 ASP A N 1
ATOM 569 C CA . ASP A 1 75 ? 19.170 -0.370 -1.733 1.00 76.19 75 ASP A CA 1
ATOM 570 C C . ASP A 1 75 ? 19.168 1.096 -2.201 1.00 76.19 75 ASP A C 1
ATOM 572 O O . ASP A 1 75 ? 20.117 1.837 -1.938 1.00 76.19 75 ASP A O 1
ATOM 576 N N . SER A 1 76 ? 18.103 1.554 -2.869 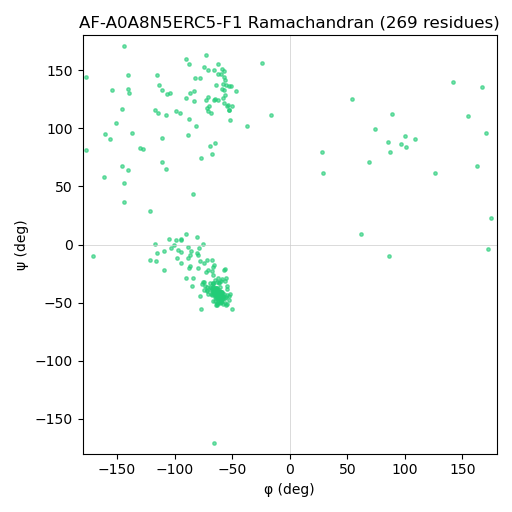1.00 79.25 76 SER A N 1
ATOM 577 C CA . SER A 1 76 ? 18.011 2.937 -3.343 1.00 79.25 76 SER A CA 1
ATOM 578 C C . SER A 1 76 ? 17.801 3.904 -2.182 1.00 79.25 76 SER A C 1
ATOM 580 O O . SER A 1 76 ? 16.775 3.876 -1.505 1.00 79.25 76 SER A O 1
ATOM 582 N N . GLU A 1 77 ? 18.749 4.820 -1.971 1.00 75.75 77 GLU A N 1
ATOM 583 C CA . GLU A 1 77 ? 18.654 5.816 -0.898 1.00 75.75 77 GLU A CA 1
ATOM 584 C C . GLU A 1 77 ? 17.514 6.817 -1.103 1.00 75.75 77 GLU A C 1
ATOM 586 O O . GLU A 1 77 ? 17.104 7.458 -0.143 1.00 75.75 77 GLU A O 1
ATOM 591 N N . VAL A 1 78 ? 16.994 6.980 -2.320 1.00 78.31 78 VAL A N 1
ATOM 592 C CA . VAL A 1 78 ? 16.018 8.033 -2.650 1.00 78.31 78 VAL A CA 1
ATOM 593 C C . VAL A 1 78 ? 14.579 7.536 -2.766 1.00 78.31 78 VAL A C 1
ATOM 595 O O . VAL A 1 78 ? 13.684 8.357 -2.948 1.00 78.31 78 VAL A O 1
ATOM 598 N N . LEU A 1 79 ? 14.340 6.229 -2.622 1.00 83.00 79 LEU A N 1
ATOM 599 C CA . LEU A 1 79 ? 13.041 5.625 -2.903 1.00 83.00 79 LEU A CA 1
ATOM 600 C C . LEU A 1 79 ? 11.904 6.266 -2.086 1.00 83.00 79 LEU A C 1
ATOM 602 O O . LEU A 1 79 ? 12.016 6.454 -0.873 1.00 83.00 79 LEU A O 1
ATOM 606 N N . TYR A 1 80 ? 10.797 6.590 -2.762 1.00 81.06 80 TYR A N 1
ATOM 607 C CA . TYR A 1 80 ? 9.609 7.260 -2.204 1.00 81.06 80 TYR A CA 1
ATOM 608 C C . TYR A 1 80 ? 9.836 8.669 -1.630 1.00 81.06 80 TYR A C 1
ATOM 610 O O . TYR A 1 80 ? 8.913 9.241 -1.038 1.00 81.06 80 TYR A O 1
ATOM 618 N N . ARG A 1 81 ? 11.015 9.273 -1.823 1.00 78.88 81 ARG A N 1
ATOM 619 C CA . ARG A 1 81 ? 11.245 10.670 -1.439 1.00 78.88 81 ARG A CA 1
ATOM 620 C C . ARG A 1 81 ? 10.719 11.618 -2.519 1.00 78.88 81 ARG A C 1
ATOM 622 O O . ARG A 1 81 ? 10.842 11.318 -3.705 1.00 78.88 81 ARG A O 1
ATOM 629 N N . PRO A 1 82 ? 10.156 12.780 -2.142 1.00 68.06 82 PRO A N 1
ATOM 630 C CA . PRO A 1 82 ? 9.830 13.822 -3.105 1.00 68.06 82 PRO A CA 1
ATOM 631 C C . PRO A 1 82 ? 11.090 14.254 -3.861 1.00 68.06 82 PRO A C 1
ATOM 633 O O . PRO A 1 82 ? 12.092 14.620 -3.248 1.00 68.06 82 PRO A O 1
ATOM 636 N N . GLY A 1 83 ? 11.032 14.221 -5.188 1.00 68.38 83 GLY A N 1
ATOM 637 C CA . GLY A 1 83 ? 12.139 14.589 -6.061 1.00 68.38 83 GLY A CA 1
ATOM 638 C C . GLY A 1 83 ? 11.648 15.298 -7.322 1.00 68.38 83 GLY A C 1
ATOM 639 O O . GLY A 1 83 ? 10.438 15.367 -7.561 1.00 68.38 83 GLY A O 1
ATOM 640 N N . PRO A 1 84 ? 12.562 15.863 -8.129 1.00 69.50 84 PRO A N 1
ATOM 641 C CA . PRO A 1 84 ? 12.203 16.373 -9.445 1.00 69.50 84 PRO A CA 1
ATOM 642 C C . PRO A 1 84 ? 11.578 15.251 -10.279 1.00 69.50 84 PRO A C 1
ATOM 644 O O . PRO A 1 84 ? 11.924 14.082 -10.112 1.00 69.50 84 PRO A O 1
ATOM 647 N N . ALA A 1 85 ? 10.660 15.611 -11.179 1.00 65.94 85 ALA A N 1
ATOM 648 C CA . ALA A 1 85 ? 10.023 14.640 -12.058 1.00 65.94 85 ALA A CA 1
ATOM 649 C C . ALA A 1 85 ? 11.089 13.826 -12.807 1.00 65.94 85 ALA A C 1
ATOM 651 O O . ALA A 1 85 ? 11.915 14.389 -13.529 1.00 65.94 85 ALA A O 1
ATOM 652 N N . VAL A 1 86 ? 11.068 12.510 -12.611 1.00 71.81 86 VAL A N 1
ATOM 653 C CA . VAL A 1 86 ? 12.008 11.595 -13.257 1.00 71.81 86 VAL A CA 1
ATOM 654 C C . VAL A 1 86 ? 11.573 11.366 -14.705 1.00 71.81 86 VAL A C 1
ATOM 656 O O . VAL A 1 86 ? 10.376 11.316 -15.018 1.00 71.81 86 VAL A O 1
ATOM 659 N N . LEU A 1 87 ? 12.550 11.242 -15.605 1.00 73.50 87 LEU A N 1
ATOM 660 C CA . LEU A 1 87 ? 12.305 10.861 -16.995 1.00 73.50 87 LEU A CA 1
ATOM 661 C C . LEU A 1 87 ? 11.543 9.522 -17.044 1.00 73.50 87 LEU A C 1
ATOM 663 O O . LEU A 1 87 ? 11.820 8.607 -1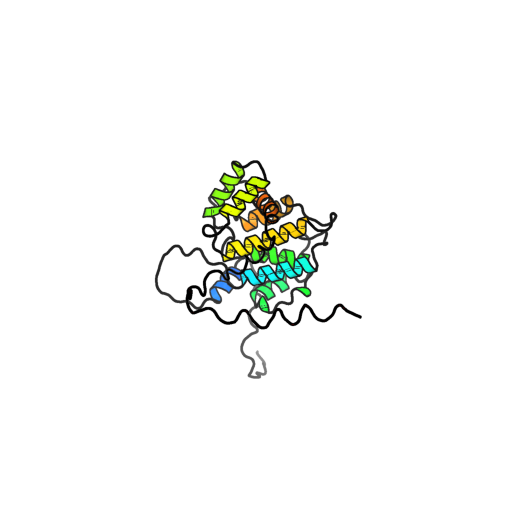6.273 1.00 73.50 87 LEU A O 1
ATOM 667 N N . GLY A 1 88 ? 10.546 9.426 -17.924 1.00 80.38 88 GLY A N 1
ATOM 668 C CA . GLY A 1 88 ? 9.745 8.208 -18.109 1.00 80.38 88 GLY A CA 1
ATOM 669 C C . GLY A 1 88 ? 8.535 8.051 -17.177 1.00 80.38 88 GLY A C 1
ATOM 670 O O . GLY A 1 88 ? 7.675 7.222 -17.455 1.00 80.38 88 GLY A O 1
ATOM 671 N N . ALA A 1 89 ? 8.364 8.873 -16.131 1.00 85.75 89 ALA A N 1
ATOM 672 C CA . ALA A 1 89 ? 7.222 8.728 -15.214 1.00 85.75 89 ALA A CA 1
ATOM 673 C C . ALA A 1 89 ? 5.853 8.941 -15.881 1.00 85.75 89 ALA A C 1
ATOM 675 O O . ALA A 1 89 ? 4.887 8.251 -15.559 1.00 85.75 89 ALA A O 1
ATOM 676 N N . ALA A 1 90 ? 5.742 9.888 -16.815 1.00 88.75 90 ALA A N 1
ATOM 677 C CA . ALA A 1 90 ? 4.505 10.090 -17.572 1.00 88.75 90 ALA A CA 1
ATOM 678 C C . ALA A 1 90 ? 4.261 8.956 -18.580 1.00 88.75 90 ALA A C 1
ATOM 680 O O . ALA A 1 90 ? 3.124 8.519 -18.739 1.00 88.75 90 ALA A O 1
ATOM 681 N N . GLU A 1 91 ? 5.326 8.478 -19.222 1.00 92.19 91 GLU A N 1
ATOM 682 C CA . GLU A 1 91 ? 5.295 7.392 -20.201 1.00 92.19 91 GLU A CA 1
ATOM 683 C C . GLU A 1 91 ? 4.832 6.082 -19.562 1.00 92.19 91 GLU A C 1
ATOM 685 O O . GLU A 1 91 ? 3.853 5.503 -20.024 1.00 92.19 91 GLU A O 1
ATOM 690 N N . LEU A 1 92 ? 5.440 5.686 -18.438 1.00 94.44 92 LEU A N 1
ATOM 691 C CA . LEU A 1 92 ? 5.043 4.499 -17.684 1.00 94.44 92 LEU A CA 1
ATOM 692 C C . LEU A 1 92 ? 3.565 4.562 -17.288 1.00 94.44 92 LEU A C 1
ATOM 694 O O . LEU A 1 92 ? 2.823 3.608 -17.496 1.00 94.44 92 LEU A O 1
ATOM 698 N N . LYS A 1 93 ? 3.097 5.705 -16.769 1.00 93.12 93 LYS A N 1
ATOM 699 C CA . LYS A 1 93 ? 1.681 5.877 -16.406 1.00 93.12 93 LYS A CA 1
ATOM 700 C C . LYS A 1 93 ? 0.753 5.695 -17.607 1.00 93.12 93 LYS A C 1
ATOM 702 O O . LYS A 1 93 ? -0.290 5.072 -17.459 1.00 93.12 93 LYS A O 1
ATOM 707 N N . GLN A 1 94 ? 1.114 6.213 -18.785 1.00 90.75 94 GLN A N 1
ATOM 708 C CA . GLN A 1 94 ? 0.326 5.986 -20.003 1.00 90.75 94 GLN A CA 1
ATOM 709 C C . GLN A 1 94 ? 0.359 4.520 -20.446 1.00 90.75 94 GLN A C 1
ATOM 711 O O . GLN A 1 94 ? -0.682 3.979 -20.806 1.00 90.75 94 GLN A O 1
ATOM 716 N N . ALA A 1 95 ? 1.515 3.861 -20.373 1.00 92.50 95 ALA A N 1
ATOM 717 C CA . ALA A 1 95 ? 1.647 2.455 -20.737 1.00 92.50 95 ALA A CA 1
ATOM 718 C C . ALA A 1 95 ? 0.799 1.548 -19.822 1.00 92.50 95 ALA A C 1
ATOM 720 O O . ALA A 1 95 ? 0.072 0.687 -20.310 1.00 92.50 95 ALA A O 1
ATOM 721 N N . LEU A 1 96 ? 0.795 1.818 -18.510 1.00 93.12 96 LEU A N 1
ATOM 722 C CA . LEU A 1 96 ? -0.051 1.123 -17.531 1.00 93.12 96 LEU A CA 1
ATOM 723 C C . LEU A 1 96 ? -1.553 1.303 -17.786 1.00 93.12 96 LEU A C 1
ATOM 725 O O . LEU A 1 96 ? -2.327 0.397 -17.489 1.00 93.12 96 LEU A O 1
ATOM 729 N N . LEU A 1 97 ? -1.965 2.464 -18.307 1.00 89.50 97 LEU A N 1
ATOM 730 C CA . LEU A 1 97 ? -3.356 2.725 -18.695 1.00 89.50 97 LEU A CA 1
ATOM 731 C C . LEU A 1 97 ? -3.763 1.967 -19.958 1.00 89.50 97 LEU A C 1
ATOM 733 O O . LEU A 1 97 ? -4.919 1.571 -20.070 1.00 89.50 97 LEU A O 1
ATOM 737 N N . ALA A 1 98 ? -2.844 1.829 -20.914 1.00 89.81 98 ALA A N 1
ATOM 738 C CA . ALA A 1 98 ? -3.119 1.223 -22.209 1.00 89.81 98 ALA A CA 1
ATOM 739 C C . ALA A 1 98 ? -3.193 -0.305 -22.116 1.00 89.81 98 ALA A C 1
ATOM 741 O O . ALA A 1 98 ? -4.197 -0.901 -22.491 1.00 89.81 98 ALA A O 1
ATOM 742 N N . ASP A 1 99 ? -2.133 -0.924 -21.603 1.00 89.88 99 ASP A N 1
ATOM 743 C CA . ASP A 1 99 ? -2.069 -2.354 -21.333 1.00 89.88 99 ASP A CA 1
ATOM 744 C C . ASP A 1 99 ? -0.950 -2.598 -20.328 1.00 89.88 99 ASP A C 1
ATOM 746 O O . ASP A 1 99 ? 0.220 -2.735 -20.689 1.00 89.88 99 ASP A O 1
ATOM 750 N N . ALA A 1 100 ? -1.316 -2.662 -19.046 1.00 90.75 100 ALA A N 1
ATOM 751 C CA . ALA A 1 100 ? -0.354 -2.956 -18.003 1.00 90.75 100 ALA A CA 1
ATOM 752 C C . ALA A 1 100 ? 0.410 -4.247 -18.330 1.00 90.75 100 ALA A C 1
ATOM 754 O O . ALA A 1 100 ? 1.634 -4.251 -18.212 1.00 90.75 100 ALA A O 1
ATOM 755 N N . SER A 1 101 ? -0.262 -5.311 -18.782 1.00 91.56 101 SER A N 1
ATOM 756 C CA . SER A 1 101 ? 0.337 -6.639 -18.970 1.00 91.56 101 SER A CA 1
ATOM 757 C C . SER A 1 101 ? 1.518 -6.650 -19.951 1.00 91.56 101 SER A C 1
ATOM 759 O O . SER A 1 101 ? 2.464 -7.405 -19.736 1.00 91.56 101 SER A O 1
ATOM 761 N N . ALA A 1 102 ? 1.521 -5.743 -20.931 1.00 93.44 102 ALA A N 1
ATOM 762 C CA . ALA A 1 102 ? 2.573 -5.596 -21.935 1.00 93.44 102 ALA A CA 1
ATOM 763 C C . ALA A 1 102 ? 3.757 -4.700 -21.512 1.00 93.44 102 ALA A C 1
ATOM 765 O O . ALA A 1 102 ? 4.753 -4.632 -22.230 1.00 93.44 102 ALA A O 1
ATOM 766 N N . VAL A 1 103 ? 3.669 -3.997 -20.376 1.00 95.75 103 VAL A N 1
ATOM 767 C CA . VAL A 1 103 ? 4.741 -3.102 -19.904 1.00 95.75 103 VAL A CA 1
ATOM 768 C C . VAL A 1 103 ? 5.939 -3.898 -19.391 1.00 95.75 103 VAL A C 1
ATOM 770 O O . VAL A 1 103 ? 5.808 -4.675 -18.441 1.00 95.75 103 VAL A O 1
ATOM 773 N N . ASP A 1 104 ? 7.114 -3.627 -19.959 1.00 95.38 104 ASP A N 1
ATOM 774 C CA . ASP A 1 104 ? 8.399 -4.070 -19.421 1.00 95.38 104 ASP A CA 1
ATOM 775 C C . ASP A 1 104 ? 8.853 -3.126 -18.294 1.00 95.38 104 ASP A C 1
ATOM 777 O O . ASP A 1 104 ? 9.310 -2.005 -18.527 1.00 95.38 104 ASP A O 1
ATOM 781 N N . MET A 1 105 ? 8.670 -3.570 -17.048 1.00 94.94 105 MET A N 1
ATOM 782 C CA . MET A 1 105 ? 8.976 -2.779 -15.851 1.00 94.94 105 MET A CA 1
ATOM 783 C C . MET A 1 105 ? 10.482 -2.601 -15.621 1.00 94.94 105 MET A C 1
ATOM 785 O O . MET A 1 105 ? 10.872 -1.653 -14.941 1.00 94.94 105 MET A O 1
ATOM 789 N N . ASP A 1 106 ? 11.318 -3.481 -16.184 1.00 92.44 106 ASP A N 1
ATOM 790 C CA . ASP A 1 106 ? 12.773 -3.449 -16.001 1.00 92.44 106 ASP A CA 1
ATOM 791 C C . ASP A 1 106 ? 13.430 -2.269 -16.744 1.00 92.44 106 ASP A C 1
ATOM 793 O O . ASP A 1 106 ? 14.586 -1.940 -16.487 1.00 92.44 106 ASP A O 1
ATOM 797 N N . LEU A 1 107 ? 12.699 -1.601 -17.646 1.00 92.56 107 LEU A N 1
ATOM 798 C CA . LEU A 1 107 ? 13.170 -0.421 -18.381 1.00 92.56 107 LEU A CA 1
ATOM 799 C C . LEU A 1 107 ? 13.104 0.881 -17.568 1.00 92.56 107 LEU A C 1
ATOM 801 O O . LEU A 1 107 ? 13.591 1.916 -18.027 1.00 92.56 107 LEU A O 1
ATOM 805 N N . TYR A 1 108 ? 12.477 0.857 -16.390 1.00 92.19 108 TYR A N 1
ATOM 806 C CA . TYR A 1 108 ? 12.226 2.049 -15.587 1.00 92.19 108 TYR A CA 1
ATOM 807 C C . TYR A 1 108 ? 13.016 2.029 -14.283 1.00 92.19 108 TYR A C 1
ATOM 809 O O . TYR A 1 108 ? 13.035 1.035 -13.564 1.00 92.19 108 TYR A O 1
ATOM 817 N N . GLU A 1 109 ? 13.586 3.181 -13.935 1.00 90.81 109 GLU A N 1
ATOM 818 C CA . GLU A 1 109 ? 14.286 3.404 -12.669 1.00 90.81 109 GLU A CA 1
ATOM 819 C C . GLU A 1 109 ? 13.389 3.159 -11.445 1.00 90.81 109 GLU A C 1
ATOM 821 O O . GLU A 1 109 ? 12.184 3.438 -11.461 1.00 90.81 109 GLU A O 1
ATOM 826 N N . ALA A 1 110 ? 14.000 2.748 -10.329 1.00 91.00 110 ALA A N 1
ATOM 827 C CA . ALA A 1 110 ? 13.296 2.449 -9.078 1.00 91.00 110 ALA A CA 1
ATOM 828 C C . ALA A 1 110 ? 12.371 3.593 -8.618 1.00 91.00 110 ALA A C 1
ATOM 830 O O . ALA A 1 110 ? 11.230 3.359 -8.223 1.00 91.00 110 ALA A O 1
ATOM 831 N N . GLN A 1 111 ? 12.830 4.846 -8.706 1.00 89.81 111 GLN A N 1
ATOM 832 C CA . GLN A 1 111 ? 12.016 6.003 -8.320 1.00 89.81 111 GLN A CA 1
ATOM 833 C C . GLN A 1 111 ? 10.811 6.200 -9.255 1.00 89.81 111 GLN A C 1
ATOM 835 O O . GLN A 1 111 ? 9.717 6.512 -8.788 1.00 89.81 111 GLN A O 1
ATOM 840 N N . THR A 1 112 ? 10.978 5.956 -10.557 1.00 91.88 112 THR A N 1
ATOM 841 C CA . THR A 1 112 ? 9.895 6.039 -11.546 1.00 91.88 112 THR A CA 1
ATOM 842 C C . THR A 1 112 ? 8.812 4.994 -11.273 1.00 91.88 112 THR A C 1
ATOM 844 O O . THR A 1 112 ? 7.622 5.315 -11.313 1.00 91.88 112 THR A O 1
ATOM 847 N N . LEU A 1 113 ? 9.206 3.765 -10.925 1.00 94.25 113 LEU A N 1
ATOM 848 C CA . LEU A 1 113 ? 8.270 2.721 -10.501 1.00 94.25 113 LEU A CA 1
ATOM 849 C C . LEU A 1 113 ? 7.572 3.064 -9.178 1.00 94.25 113 LEU A C 1
ATOM 851 O O . LEU A 1 113 ? 6.375 2.818 -9.039 1.00 94.25 113 LEU A O 1
ATOM 855 N N . ALA A 1 114 ? 8.288 3.656 -8.219 1.00 92.69 114 ALA A N 1
ATOM 856 C CA . ALA A 1 114 ? 7.737 4.061 -6.926 1.00 92.69 114 ALA A CA 1
ATOM 857 C C . ALA A 1 114 ? 6.656 5.139 -7.096 1.00 92.69 114 ALA A C 1
ATOM 859 O O . ALA A 1 114 ? 5.567 5.046 -6.518 1.00 92.69 114 ALA A O 1
ATOM 860 N N . ASP A 1 115 ? 6.924 6.127 -7.952 1.00 91.50 115 ASP A N 1
ATOM 861 C CA . ASP A 1 115 ? 5.973 7.179 -8.305 1.00 91.50 115 ASP A CA 1
ATOM 862 C C . ASP A 1 115 ? 4.769 6.626 -9.076 1.00 91.50 115 ASP A C 1
ATOM 864 O O . ASP A 1 115 ? 3.642 7.093 -8.880 1.00 91.50 115 ASP A O 1
ATOM 868 N N . ALA A 1 116 ? 4.982 5.627 -9.937 1.00 93.94 116 ALA A N 1
ATOM 869 C CA . ALA A 1 116 ? 3.912 4.935 -10.646 1.00 93.94 116 ALA A CA 1
ATOM 870 C C . ALA A 1 116 ? 3.043 4.097 -9.701 1.00 93.94 116 ALA A C 1
ATOM 872 O O . ALA A 1 116 ? 1.822 4.179 -9.804 1.00 93.94 116 ALA A O 1
ATOM 873 N N . LEU A 1 117 ? 3.629 3.370 -8.742 1.00 95.12 117 LEU A N 1
ATOM 874 C CA . LEU A 1 117 ? 2.882 2.640 -7.717 1.00 95.12 117 LEU A CA 1
ATOM 875 C C . LEU A 1 117 ? 2.044 3.599 -6.876 1.00 95.12 117 LEU A C 1
ATOM 877 O O . LEU A 1 117 ? 0.838 3.398 -6.741 1.00 95.12 117 LEU A O 1
ATOM 881 N N . LYS A 1 118 ? 2.656 4.673 -6.358 1.00 92.44 118 LYS A N 1
ATOM 882 C CA . LYS A 1 118 ? 1.934 5.686 -5.584 1.00 92.44 118 LYS A CA 1
ATOM 883 C C . LYS A 1 118 ? 0.766 6.232 -6.393 1.00 92.44 118 LYS A C 1
ATOM 885 O O . LYS A 1 118 ? -0.354 6.193 -5.900 1.00 92.44 118 LYS A O 1
ATOM 890 N N . TRP A 1 119 ? 1.017 6.671 -7.629 1.00 91.75 119 TRP A N 1
ATOM 891 C CA . TRP A 1 119 ? -0.003 7.174 -8.551 1.00 91.75 119 TRP A CA 1
ATOM 892 C C . TRP A 1 119 ? -1.130 6.160 -8.797 1.00 91.75 119 TRP A C 1
ATOM 894 O O . TRP A 1 119 ? -2.296 6.503 -8.619 1.00 91.75 119 TRP A O 1
ATOM 904 N N . TYR A 1 120 ? -0.797 4.911 -9.127 1.00 93.25 120 TYR A N 1
ATOM 905 C CA . TYR A 1 120 ? -1.767 3.859 -9.434 1.00 93.25 120 TYR A CA 1
ATOM 906 C C . TYR A 1 120 ? -2.728 3.630 -8.265 1.00 93.25 120 TYR A C 1
ATOM 908 O O . TYR A 1 120 ? -3.942 3.580 -8.445 1.00 93.25 120 TYR A O 1
ATOM 916 N N . LEU A 1 121 ? -2.189 3.583 -7.042 1.00 92.56 121 LEU A N 1
ATOM 917 C CA . LEU A 1 121 ? -2.977 3.453 -5.819 1.00 92.56 121 LEU A CA 1
ATOM 918 C C . LEU A 1 121 ? -3.885 4.665 -5.564 1.00 92.56 121 LEU A C 1
ATOM 920 O O . LEU A 1 121 ? -4.944 4.483 -4.967 1.00 92.56 121 LEU A O 1
ATOM 924 N N . GLN A 1 122 ? -3.519 5.888 -5.978 1.00 89.31 122 GLN A N 1
ATOM 925 C CA . GLN A 1 122 ? -4.396 7.069 -5.812 1.00 89.31 122 GLN A CA 1
ATOM 926 C C . GLN A 1 122 ? -5.536 7.062 -6.828 1.00 89.31 122 GLN A C 1
ATOM 928 O O . GLN A 1 122 ? -6.641 7.501 -6.522 1.00 89.31 122 GLN A O 1
ATOM 933 N N . GLU A 1 123 ? -5.273 6.520 -8.010 1.00 86.94 123 GLU A N 1
ATOM 934 C CA . GLU A 1 123 ? -6.198 6.499 -9.137 1.00 86.94 123 GLU A CA 1
ATOM 935 C C . GLU A 1 123 ? -7.175 5.311 -9.113 1.00 86.94 123 GLU A C 1
ATOM 937 O O . GLU A 1 123 ? -8.101 5.256 -9.924 1.00 86.94 123 GLU A O 1
ATOM 942 N N . LEU A 1 124 ? -7.016 4.374 -8.168 1.00 87.25 124 LEU A N 1
ATOM 943 C CA . LEU A 1 124 ? -7.971 3.282 -7.983 1.00 87.25 124 LEU A CA 1
ATOM 944 C C . LEU A 1 124 ? -9.407 3.808 -7.821 1.00 87.25 124 LEU A C 1
ATOM 946 O O . LEU A 1 124 ? -9.638 4.749 -7.040 1.00 87.25 124 LEU A O 1
ATOM 950 N N . PRO A 1 125 ? -10.389 3.163 -8.485 1.00 81.25 125 PRO A N 1
ATOM 951 C CA . PRO A 1 125 ? -11.771 3.606 -8.442 1.00 81.25 125 PRO A CA 1
ATOM 952 C C . PRO A 1 125 ? -12.380 3.457 -7.039 1.00 81.25 125 PRO A C 1
ATOM 954 O O . PRO A 1 125 ? -13.261 4.206 -6.620 1.00 81.25 125 PRO A O 1
ATOM 957 N N . THR A 1 126 ? -11.889 2.538 -6.232 1.00 77.81 126 THR A N 1
ATOM 958 C CA . THR A 1 126 ? -12.289 2.470 -4.831 1.00 77.81 126 THR A CA 1
ATOM 959 C C . THR A 1 126 ? -11.118 2.756 -3.925 1.00 77.81 126 THR A C 1
ATOM 961 O O . THR A 1 126 ? -9.977 2.448 -4.279 1.00 77.81 126 THR A O 1
ATOM 964 N N . PRO A 1 127 ? -11.359 3.408 -2.772 1.00 80.38 127 PRO A N 1
ATOM 965 C CA . PRO A 1 127 ? -10.354 3.406 -1.728 1.00 80.38 127 PRO A CA 1
ATOM 966 C C . PRO A 1 127 ? -10.068 1.949 -1.354 1.00 80.38 127 PRO A C 1
ATOM 968 O O . PRO A 1 127 ? -10.989 1.138 -1.247 1.00 80.38 127 PRO A O 1
ATOM 971 N N . LEU A 1 128 ? -8.792 1.617 -1.163 1.00 87.62 128 LEU A N 1
ATOM 972 C CA . LEU A 1 128 ? -8.402 0.265 -0.758 1.00 87.62 128 LEU A CA 1
ATOM 973 C C . LEU A 1 128 ? -8.981 -0.118 0.599 1.00 87.62 128 LEU A C 1
ATOM 975 O O . LEU A 1 128 ? -9.293 -1.283 0.819 1.00 87.62 128 LEU A O 1
ATOM 979 N N . ILE A 1 129 ? -9.139 0.868 1.481 1.00 88.62 129 ILE A N 1
ATOM 980 C CA . ILE A 1 129 ? -9.824 0.726 2.758 1.00 88.62 129 ILE A CA 1
ATOM 981 C C . ILE A 1 129 ? -11.170 1.450 2.634 1.00 88.62 129 ILE A C 1
ATOM 983 O O . ILE A 1 129 ? -11.192 2.676 2.498 1.00 88.62 129 ILE A O 1
ATOM 987 N N . PRO A 1 130 ? -12.301 0.724 2.640 1.00 83.25 130 PRO A N 1
ATOM 988 C CA . PRO A 1 130 ? -13.621 1.332 2.612 1.00 83.25 130 PRO A CA 1
ATOM 989 C C . PRO A 1 130 ? -13.821 2.305 3.785 1.00 83.25 130 PRO A C 1
ATOM 991 O O . PRO A 1 130 ? -13.397 1.994 4.902 1.00 83.25 130 PRO A O 1
ATOM 994 N N . PRO A 1 131 ? -14.545 3.425 3.592 1.00 79.94 131 PRO A N 1
ATOM 995 C CA . PRO A 1 131 ? -14.811 4.388 4.663 1.00 79.94 131 PRO A CA 1
ATOM 996 C C . PRO A 1 131 ? -15.464 3.773 5.909 1.00 79.94 131 PRO A C 1
ATOM 998 O O . PRO A 1 131 ? -15.229 4.245 7.014 1.00 79.94 131 PRO A O 1
ATOM 1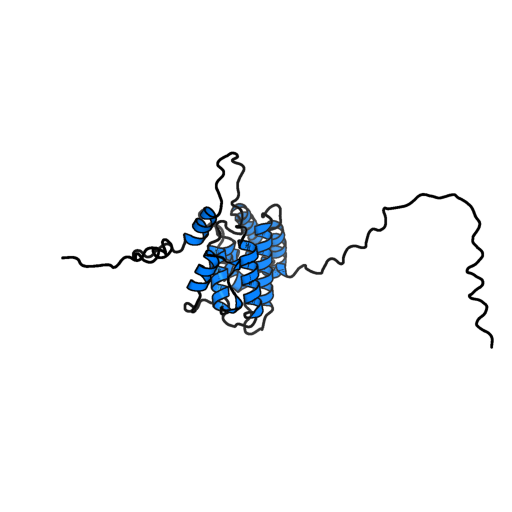001 N N . ALA A 1 132 ? -16.236 2.694 5.741 1.00 82.75 132 ALA A N 1
ATOM 1002 C CA . ALA A 1 132 ? -16.862 1.968 6.845 1.00 82.75 132 ALA A CA 1
ATOM 1003 C C . ALA A 1 132 ? -15.847 1.333 7.814 1.00 82.75 132 ALA A C 1
ATOM 1005 O O . ALA A 1 132 ? -16.119 1.263 9.002 1.00 82.75 132 ALA A O 1
ATOM 1006 N N . LEU A 1 133 ? -14.675 0.906 7.328 1.00 89.19 133 LEU A N 1
ATOM 1007 C CA . LEU A 1 133 ? -13.612 0.358 8.182 1.00 89.19 133 LEU A CA 1
ATOM 1008 C C . LEU A 1 133 ? -12.697 1.453 8.740 1.00 89.19 133 LEU A C 1
ATOM 1010 O O . LEU A 1 133 ? -11.968 1.226 9.703 1.00 89.19 133 LEU A O 1
ATOM 1014 N N . TYR A 1 134 ? -12.707 2.644 8.136 1.00 89.12 134 TYR A N 1
ATOM 1015 C CA . TYR A 1 134 ? -11.838 3.741 8.548 1.00 89.12 134 TYR A CA 1
ATOM 1016 C C . TYR A 1 134 ? -12.143 4.221 9.973 1.00 89.12 134 TYR A C 1
ATOM 1018 O O . TYR A 1 134 ? -11.211 4.401 10.757 1.00 89.12 134 TYR A O 1
ATOM 1026 N N . SER A 1 135 ? -13.422 4.387 10.332 1.00 87.75 135 SER A N 1
ATOM 1027 C CA . SER A 1 135 ? -13.825 4.774 11.693 1.00 87.75 135 SER A CA 1
ATOM 1028 C C . SER A 1 135 ? -13.348 3.766 12.735 1.00 87.75 135 SER A C 1
ATOM 1030 O O . SER A 1 135 ? -12.783 4.154 13.757 1.00 87.75 135 SER A O 1
ATOM 1032 N N . ASP A 1 136 ? -13.497 2.475 12.440 1.00 91.94 136 ASP A N 1
ATOM 1033 C CA . ASP A 1 136 ? -13.116 1.392 13.346 1.00 91.94 136 ASP A CA 1
ATOM 1034 C C . ASP A 1 136 ? -11.598 1.347 13.543 1.00 91.94 136 ASP A C 1
ATOM 1036 O O . ASP A 1 136 ? -11.117 1.171 14.661 1.00 91.94 136 ASP A O 1
ATOM 1040 N N . LEU A 1 137 ? -10.827 1.574 12.474 1.00 93.88 137 LEU A N 1
ATOM 1041 C CA . LEU A 1 137 ? -9.368 1.677 12.541 1.00 93.88 137 LEU A CA 1
ATOM 1042 C C . LEU A 1 137 ? -8.910 2.885 13.367 1.00 93.88 137 LEU A C 1
ATOM 1044 O O . LEU A 1 137 ? -7.966 2.762 14.148 1.00 93.88 137 LEU A O 1
ATOM 1048 N N . VAL A 1 138 ? -9.566 4.038 13.209 1.00 92.31 138 VAL A N 1
ATOM 1049 C CA . VAL A 1 138 ? -9.276 5.257 13.979 1.00 92.31 138 VAL A CA 1
ATOM 1050 C C . VAL A 1 138 ? -9.545 5.036 15.463 1.00 92.31 138 VAL A C 1
ATOM 1052 O O . VAL A 1 138 ? -8.650 5.268 16.277 1.00 92.31 138 VAL A O 1
ATOM 1055 N N . HIS A 1 139 ? -10.733 4.535 15.804 1.00 92.81 139 HIS A N 1
ATOM 1056 C CA . HIS A 1 139 ? -11.115 4.243 17.183 1.00 92.81 139 HIS A CA 1
ATOM 1057 C C . HIS A 1 139 ? -10.168 3.216 17.815 1.00 92.81 139 HIS A C 1
ATOM 1059 O O . HIS A 1 139 ? -9.592 3.451 18.875 1.00 92.81 139 HIS A O 1
ATOM 1065 N N . MET A 1 140 ? -9.915 2.107 17.114 1.00 95.50 140 MET A N 1
ATOM 1066 C CA . MET A 1 140 ? -8.983 1.070 17.554 1.00 95.50 140 MET A CA 1
ATOM 1067 C C . MET A 1 140 ? -7.593 1.639 17.840 1.00 95.50 140 MET A C 1
ATOM 1069 O O . MET A 1 140 ? -6.999 1.333 18.877 1.00 95.50 140 MET A O 1
ATOM 1073 N N . ALA A 1 141 ? -7.073 2.485 16.948 1.00 95.31 141 ALA A N 1
ATOM 1074 C CA . ALA A 1 141 ? -5.762 3.081 17.130 1.00 95.31 141 ALA A CA 1
ATOM 1075 C C . ALA A 1 141 ? -5.726 4.022 18.343 1.00 95.31 141 ALA A C 1
ATOM 1077 O O . ALA A 1 141 ? -4.732 4.019 19.066 1.00 95.31 141 ALA A O 1
ATOM 1078 N N . GLN A 1 142 ? -6.777 4.802 18.603 1.00 94.50 142 GLN A N 1
ATOM 1079 C CA . GLN A 1 142 ? -6.847 5.679 19.779 1.00 94.50 142 GLN A CA 1
ATOM 1080 C C . GLN A 1 142 ? -6.846 4.890 21.096 1.00 94.50 142 GLN A C 1
ATOM 1082 O O . GLN A 1 142 ? -6.170 5.287 22.043 1.00 94.50 142 GLN A O 1
ATOM 1087 N N . GLU A 1 143 ? -7.545 3.757 21.143 1.00 95.94 143 GLU A N 1
ATOM 1088 C CA . GLU A 1 143 ? -7.647 2.919 22.345 1.00 95.94 143 GLU A CA 1
ATOM 1089 C C . GLU A 1 143 ? -6.433 2.017 22.586 1.00 95.94 143 GLU A C 1
ATOM 1091 O O . GLU A 1 143 ? -6.229 1.539 23.700 1.00 95.94 143 GLU A O 1
ATOM 1096 N N . THR A 1 144 ? -5.631 1.757 21.553 1.00 96.62 144 THR A N 1
ATOM 1097 C CA . THR A 1 144 ? -4.531 0.787 21.620 1.00 96.62 144 THR A CA 1
ATOM 1098 C C . THR A 1 144 ? -3.197 1.515 21.559 1.00 96.62 144 THR A C 1
ATOM 1100 O O . THR A 1 144 ? -2.713 1.736 20.453 1.00 96.62 144 THR A O 1
ATOM 1103 N N . PRO A 1 145 ? -2.560 1.909 22.680 1.00 92.44 145 PRO A N 1
ATOM 1104 C CA . PRO A 1 145 ? -1.310 2.675 22.653 1.00 92.44 145 PRO A CA 1
ATOM 1105 C C . PRO A 1 145 ? -0.124 1.871 22.090 1.00 92.44 145 PRO A C 1
ATOM 1107 O O . PRO A 1 145 ? 0.722 2.439 21.393 1.00 92.44 145 PRO A O 1
ATOM 1110 N N . GLY A 1 146 ? -0.079 0.555 22.329 1.00 96.69 146 GLY A N 1
ATOM 1111 C CA . GLY A 1 146 ? 0.989 -0.326 21.849 1.00 96.69 146 GLY A CA 1
ATOM 1112 C C . GLY A 1 146 ? 0.937 -0.553 20.335 1.00 96.69 146 GLY A C 1
ATOM 1113 O O . GLY A 1 146 ? -0.092 -0.961 19.805 1.00 96.69 146 GLY A O 1
ATOM 1114 N N . LEU A 1 147 ? 2.053 -0.318 19.632 1.00 94.62 147 LEU A N 1
ATOM 1115 C CA . LEU A 1 147 ? 2.132 -0.488 18.172 1.00 94.62 147 LEU A CA 1
ATOM 1116 C C . LEU A 1 147 ? 1.930 -1.941 17.728 1.00 94.62 147 LEU A C 1
ATOM 1118 O O . LEU A 1 147 ? 1.246 -2.176 16.738 1.00 94.62 147 LEU A O 1
ATOM 1122 N N . GLU A 1 148 ? 2.483 -2.909 18.457 1.00 94.56 148 GLU A N 1
ATOM 1123 C CA . GLU A 1 148 ? 2.357 -4.329 18.111 1.00 94.56 148 GLU A CA 1
ATOM 1124 C C . GLU A 1 148 ? 0.897 -4.800 18.178 1.00 94.56 148 GLU A C 1
ATOM 1126 O O . GLU A 1 148 ? 0.362 -5.332 17.203 1.00 94.56 148 GLU A O 1
ATOM 1131 N N . GLU A 1 149 ? 0.227 -4.537 19.302 1.00 96.00 149 GLU A N 1
ATOM 1132 C CA . GLU A 1 149 ? -1.189 -4.863 19.493 1.00 96.00 149 GLU A CA 1
ATOM 1133 C C . GLU A 1 149 ? -2.074 -4.102 18.496 1.00 96.00 149 GLU A C 1
ATOM 1135 O O . GLU A 1 149 ? -2.952 -4.694 17.868 1.00 96.00 149 GLU A O 1
ATOM 1140 N N . CYS A 1 150 ? -1.797 -2.811 18.275 1.00 96.75 150 CYS A N 1
ATOM 1141 C CA . CYS A 1 150 ? -2.493 -1.998 17.278 1.00 96.75 150 CYS A CA 1
ATOM 1142 C C . CYS A 1 150 ? -2.384 -2.626 15.881 1.00 96.75 150 CYS A C 1
ATOM 1144 O O . CYS A 1 150 ? -3.376 -2.730 15.165 1.00 96.75 150 CYS A O 1
ATOM 1146 N N . GLY A 1 151 ? -1.205 -3.126 15.510 1.00 96.25 151 GLY A N 1
ATOM 1147 C CA . GLY A 1 151 ? -0.982 -3.788 14.230 1.00 96.25 151 GLY A CA 1
ATOM 1148 C C . GLY A 1 151 ? -1.700 -5.135 14.111 1.00 96.25 151 GLY A C 1
ATOM 1149 O O . GLY A 1 151 ? -2.264 -5.451 13.062 1.00 96.25 151 GLY A O 1
ATOM 1150 N N . GLN A 1 152 ? -1.743 -5.931 15.184 1.00 95.62 152 GLN A N 1
ATOM 1151 C CA . GLN A 1 152 ? -2.528 -7.172 15.230 1.00 95.62 152 GLN A CA 1
ATOM 1152 C C . GLN A 1 152 ? -4.031 -6.896 15.068 1.00 95.62 152 GLN A C 1
ATOM 1154 O O . GLN A 1 152 ? -4.689 -7.541 14.249 1.00 95.62 152 GLN A O 1
ATOM 1159 N N . ARG A 1 153 ? -4.564 -5.894 15.778 1.00 96.75 153 ARG A N 1
ATOM 1160 C CA . ARG A 1 153 ? -5.970 -5.474 15.670 1.00 96.75 153 ARG A CA 1
ATOM 1161 C C . ARG A 1 153 ? -6.289 -4.881 14.293 1.00 96.75 153 ARG A C 1
ATOM 1163 O O . ARG A 1 153 ? -7.317 -5.231 13.720 1.00 96.75 153 ARG A O 1
ATOM 1170 N N . ALA A 1 154 ? -5.397 -4.068 13.718 1.00 95.75 154 ALA A N 1
ATOM 1171 C CA . ALA A 1 154 ? -5.535 -3.551 12.352 1.00 95.75 154 ALA A CA 1
ATOM 1172 C C . ALA A 1 154 ? -5.643 -4.690 11.329 1.00 95.75 154 ALA A C 1
ATOM 1174 O O . ALA A 1 154 ? -6.521 -4.666 10.470 1.00 95.75 154 ALA A O 1
ATOM 1175 N N . ARG A 1 155 ? -4.792 -5.721 11.447 1.00 94.62 155 ARG A N 1
ATOM 1176 C CA . ARG A 1 155 ? -4.861 -6.909 10.583 1.00 94.62 155 ARG A CA 1
ATOM 1177 C C . ARG A 1 155 ? -6.189 -7.644 10.703 1.00 94.62 155 ARG A C 1
ATOM 1179 O O . ARG A 1 155 ? -6.717 -8.061 9.679 1.00 94.62 155 ARG A O 1
ATOM 1186 N N . ALA A 1 156 ? -6.726 -7.786 11.913 1.00 94.81 156 ALA A N 1
ATOM 1187 C CA . ALA A 1 156 ? -8.021 -8.426 12.127 1.00 94.81 156 ALA A CA 1
ATOM 1188 C C . ALA A 1 156 ? -9.177 -7.628 11.495 1.00 94.81 156 ALA A C 1
ATOM 1190 O O . ALA A 1 156 ? -10.029 -8.216 10.837 1.00 94.81 156 ALA A O 1
ATOM 1191 N N . LEU A 1 157 ? -9.179 -6.296 11.632 1.00 95.06 157 LEU A N 1
ATOM 1192 C CA . LEU A 1 157 ? -10.190 -5.419 11.021 1.00 95.06 157 LEU A CA 1
ATOM 1193 C C . LEU A 1 157 ? -10.113 -5.394 9.487 1.00 95.06 157 LEU A C 1
ATOM 1195 O O . LEU A 1 157 ? -11.132 -5.274 8.813 1.00 95.06 157 LEU A O 1
ATOM 1199 N N . LEU A 1 158 ? -8.905 -5.520 8.932 1.00 94.38 158 LEU A N 1
ATOM 1200 C CA . LEU A 1 158 ? -8.648 -5.547 7.489 1.00 94.38 158 LEU A CA 1
ATOM 1201 C C . LEU A 1 158 ? -8.683 -6.967 6.892 1.00 94.38 158 LEU A C 1
ATOM 1203 O O . LEU A 1 158 ? -8.308 -7.157 5.733 1.00 94.38 158 LEU A O 1
ATOM 1207 N N . ALA A 1 159 ? -9.111 -7.973 7.659 1.00 92.81 159 ALA 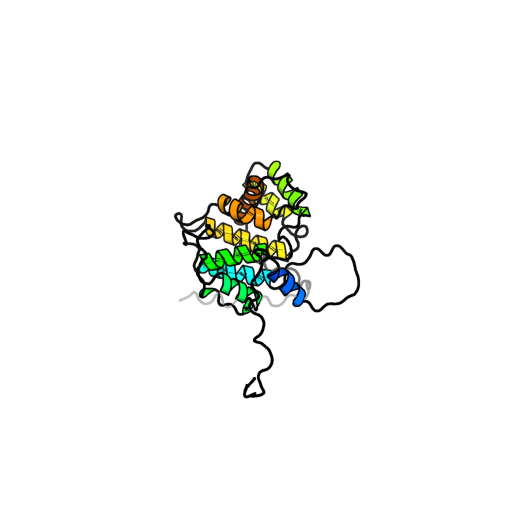A N 1
ATOM 1208 C CA . ALA A 1 159 ? -9.276 -9.338 7.175 1.00 92.81 159 ALA A CA 1
ATOM 1209 C C . ALA A 1 159 ? -10.673 -9.559 6.555 1.00 92.81 159 ALA A C 1
ATOM 1211 O O . ALA A 1 159 ? -11.643 -8.887 6.921 1.00 92.81 159 ALA A O 1
ATOM 1212 N N . PRO A 1 160 ? -10.822 -10.532 5.639 1.00 91.62 160 PRO A N 1
ATOM 1213 C CA . PRO A 1 160 ? -12.140 -10.989 5.210 1.00 91.62 160 PRO A CA 1
ATOM 1214 C C . PRO A 1 160 ? -12.961 -11.548 6.392 1.00 91.62 160 PRO A C 1
ATOM 1216 O O . PRO A 1 160 ? -12.382 -12.162 7.289 1.00 91.62 160 PRO A O 1
ATOM 1219 N N . PRO A 1 161 ? -14.299 -11.395 6.399 1.00 91.00 161 PRO A N 1
ATOM 1220 C CA . PRO A 1 161 ? -15.130 -10.818 5.338 1.00 91.00 161 PRO A CA 1
ATOM 1221 C C . PRO A 1 161 ? -15.302 -9.291 5.424 1.00 91.00 161 PRO A C 1
ATOM 1223 O O . PRO A 1 161 ? -15.958 -8.724 4.557 1.00 91.00 161 PRO A O 1
ATOM 1226 N N . ALA A 1 162 ? -14.747 -8.629 6.447 1.00 90.75 162 ALA A N 1
ATOM 1227 C CA . ALA A 1 162 ? -14.928 -7.191 6.666 1.00 90.75 162 ALA A CA 1
ATOM 1228 C C . ALA A 1 162 ? -14.336 -6.356 5.520 1.00 90.75 162 ALA A C 1
ATOM 1230 O O . ALA A 1 162 ? -14.969 -5.419 5.032 1.00 90.75 162 ALA A O 1
ATOM 1231 N N . LEU A 1 163 ? -13.146 -6.742 5.051 1.00 91.44 163 LEU A N 1
ATOM 1232 C CA . LEU A 1 163 ? -12.554 -6.229 3.822 1.00 91.44 163 LEU A CA 1
ATOM 1233 C C . LEU A 1 163 ? -12.683 -7.276 2.702 1.00 91.44 163 LEU A C 1
ATOM 1235 O O . LEU A 1 163 ? -12.287 -8.429 2.914 1.00 91.44 163 LEU A O 1
ATOM 1239 N N . PRO A 1 164 ? -13.176 -6.917 1.499 1.00 91.38 164 PRO A N 1
ATOM 1240 C CA . PRO A 1 164 ? -13.286 -7.889 0.423 1.00 91.38 164 PRO A CA 1
ATOM 1241 C C . PRO A 1 164 ? -11.909 -8.437 0.014 1.00 91.38 164 PRO A C 1
ATOM 1243 O O . PRO A 1 164 ? -10.883 -7.751 0.076 1.00 91.38 164 PRO A O 1
ATOM 1246 N N . GLN A 1 165 ? -11.885 -9.711 -0.387 1.00 91.56 165 GLN A N 1
ATOM 1247 C CA . GLN A 1 165 ? -10.650 -10.477 -0.570 1.00 91.56 165 GLN A CA 1
ATOM 1248 C C . GLN A 1 165 ? -9.624 -9.818 -1.517 1.00 91.56 165 GLN A C 1
ATOM 1250 O O . GLN A 1 165 ? -8.448 -9.794 -1.147 1.00 91.56 165 GLN A O 1
ATOM 1255 N N . PRO A 1 166 ? -9.993 -9.246 -2.683 1.00 91.50 166 PRO A N 1
ATOM 1256 C CA . PRO A 1 166 ? -9.022 -8.587 -3.563 1.00 91.50 166 PRO A CA 1
ATOM 1257 C C . PRO A 1 166 ? -8.300 -7.405 -2.898 1.00 91.50 166 PRO A C 1
ATOM 1259 O O . PRO A 1 166 ? -7.080 -7.282 -3.006 1.00 91.50 166 PRO A O 1
ATOM 1262 N N . GLN A 1 167 ? -9.028 -6.566 -2.156 1.00 91.81 167 GLN A N 1
ATOM 1263 C CA . GLN A 1 167 ? -8.483 -5.427 -1.418 1.00 91.81 167 GLN A CA 1
ATOM 1264 C C . GLN A 1 167 ? -7.574 -5.902 -0.280 1.00 91.81 167 GLN A C 1
ATOM 1266 O O . GLN A 1 167 ? -6.474 -5.374 -0.113 1.00 91.81 167 GLN A O 1
ATOM 1271 N N . ALA A 1 168 ? -7.991 -6.937 0.456 1.00 93.19 168 ALA A N 1
ATOM 1272 C CA . ALA A 1 168 ? -7.183 -7.531 1.518 1.00 93.19 168 ALA A CA 1
ATOM 1273 C C . ALA A 1 168 ? -5.864 -8.110 0.983 1.00 93.19 168 ALA A C 1
ATOM 1275 O O . ALA A 1 168 ? -4.806 -7.909 1.582 1.00 93.19 168 ALA A O 1
ATOM 1276 N N . LEU A 1 169 ? -5.893 -8.792 -0.167 1.00 93.94 169 LEU A N 1
ATOM 1277 C CA . LEU A 1 169 ? -4.688 -9.319 -0.811 1.00 93.94 169 LEU A CA 1
ATOM 1278 C C . LEU A 1 169 ? -3.748 -8.201 -1.277 1.00 93.94 169 LEU A C 1
ATOM 1280 O O . LEU A 1 169 ? -2.544 -8.290 -1.030 1.00 93.94 169 LEU A O 1
ATOM 1284 N N . LEU A 1 170 ? -4.284 -7.142 -1.888 1.00 95.19 170 LEU A N 1
ATOM 1285 C CA . LEU A 1 170 ? -3.492 -5.997 -2.334 1.00 95.19 170 LEU A CA 1
ATOM 1286 C C . LEU A 1 170 ? -2.849 -5.269 -1.137 1.00 95.19 170 LEU A C 1
ATOM 1288 O O . LEU A 1 170 ? -1.641 -5.028 -1.151 1.00 95.19 170 LEU A O 1
ATOM 1292 N N . LEU A 1 171 ? -3.595 -5.008 -0.054 1.00 94.81 171 LEU A N 1
ATOM 1293 C CA . LEU A 1 171 ? -3.039 -4.426 1.179 1.00 94.81 171 LEU A CA 1
ATOM 1294 C C . LEU A 1 171 ? -1.945 -5.306 1.796 1.00 94.81 171 LEU A C 1
ATOM 1296 O O . LEU A 1 171 ? -0.911 -4.787 2.212 1.00 94.81 171 LEU A O 1
ATOM 1300 N N . ARG A 1 172 ? -2.124 -6.634 1.817 1.00 94.12 172 ARG A N 1
ATOM 1301 C CA . ARG A 1 172 ? -1.087 -7.576 2.278 1.00 94.12 172 ARG A CA 1
ATOM 1302 C C . ARG A 1 172 ? 0.155 -7.557 1.387 1.00 94.12 172 ARG A C 1
ATOM 1304 O O . ARG A 1 172 ? 1.264 -7.717 1.889 1.00 94.12 172 ARG A O 1
ATOM 1311 N N . GLN A 1 173 ? 0.011 -7.411 0.070 1.00 95.56 173 GLN A N 1
ATOM 1312 C CA . GLN A 1 173 ? 1.157 -7.271 -0.836 1.00 95.56 173 GLN A CA 1
ATOM 1313 C C . GLN A 1 173 ? 1.927 -5.975 -0.562 1.00 95.56 173 GLN A C 1
ATOM 1315 O O . GLN A 1 173 ? 3.147 -6.030 -0.419 1.00 95.56 173 GLN A O 1
ATOM 1320 N N . LEU A 1 174 ? 1.225 -4.851 -0.393 1.00 96.25 174 LEU A N 1
ATOM 1321 C CA . LEU A 1 174 ? 1.837 -3.568 -0.035 1.00 96.25 174 LEU A CA 1
ATOM 1322 C C . LEU A 1 174 ? 2.540 -3.618 1.325 1.00 96.25 174 LEU A C 1
ATOM 1324 O O . LEU A 1 174 ? 3.692 -3.211 1.429 1.00 96.25 174 LEU A O 1
ATOM 1328 N N . ALA A 1 175 ? 1.889 -4.153 2.360 1.00 95.44 175 ALA A N 1
ATOM 1329 C CA . ALA A 1 175 ? 2.474 -4.232 3.697 1.00 95.44 175 ALA A CA 1
ATOM 1330 C C . ALA A 1 175 ? 3.746 -5.093 3.725 1.00 95.44 175 ALA A C 1
ATOM 1332 O O . ALA A 1 175 ? 4.737 -4.700 4.338 1.00 95.44 175 ALA A O 1
ATOM 1333 N N . ARG A 1 176 ? 3.758 -6.216 2.993 1.00 94.69 176 ARG A N 1
ATOM 1334 C CA . ARG A 1 176 ? 4.959 -7.051 2.833 1.00 94.69 176 ARG A CA 1
ATOM 1335 C C . ARG A 1 176 ? 6.077 -6.322 2.095 1.00 94.69 176 ARG A C 1
ATOM 1337 O O . ARG A 1 176 ? 7.224 -6.410 2.517 1.00 94.69 176 ARG A O 1
ATOM 1344 N N . HIS A 1 177 ? 5.749 -5.590 1.032 1.00 94.94 177 HIS A N 1
ATOM 1345 C CA . HIS A 1 177 ? 6.718 -4.760 0.320 1.00 94.94 177 HIS A CA 1
ATOM 1346 C C . HIS A 1 177 ? 7.344 -3.703 1.241 1.00 94.94 177 HIS A C 1
ATOM 1348 O O . HIS A 1 177 ? 8.564 -3.606 1.351 1.00 94.94 177 HIS A O 1
ATOM 1354 N N . PHE A 1 178 ? 6.514 -2.961 1.973 1.00 94.94 178 PHE A N 1
ATOM 1355 C CA . PHE A 1 178 ? 6.955 -1.948 2.932 1.00 94.94 178 PHE A CA 1
ATOM 1356 C C . PHE A 1 178 ? 7.829 -2.526 4.044 1.00 94.94 178 PHE A C 1
ATOM 1358 O O . PHE A 1 178 ? 8.873 -1.963 4.362 1.00 94.94 178 PHE A O 1
ATOM 1365 N N . CYS A 1 179 ? 7.451 -3.682 4.581 1.00 93.19 179 CYS A N 1
ATOM 1366 C CA . CYS A 1 179 ? 8.255 -4.418 5.546 1.00 93.19 179 CYS A CA 1
ATOM 1367 C C . CYS A 1 179 ? 9.644 -4.771 4.980 1.00 93.19 179 CYS A C 1
ATOM 1369 O O . CYS A 1 179 ? 10.654 -4.475 5.618 1.00 93.19 179 CYS A O 1
ATOM 1371 N N . ARG A 1 180 ? 9.724 -5.297 3.749 1.00 91.50 180 ARG A N 1
ATOM 1372 C CA . ARG A 1 180 ? 11.008 -5.596 3.090 1.00 91.50 180 ARG A CA 1
ATOM 1373 C C . ARG A 1 180 ? 11.875 -4.355 2.887 1.00 91.50 180 ARG A C 1
ATOM 1375 O O . ARG A 1 180 ? 13.076 -4.417 3.128 1.00 91.50 180 ARG A O 1
ATOM 1382 N N . LEU A 1 181 ? 11.287 -3.214 2.526 1.00 90.69 181 LEU A N 1
ATOM 1383 C CA . LEU A 1 181 ? 12.025 -1.946 2.445 1.00 90.69 181 LEU A CA 1
ATOM 1384 C C . LEU A 1 181 ? 12.626 -1.545 3.794 1.00 90.69 181 LEU A C 1
ATOM 1386 O O . LEU A 1 181 ? 13.778 -1.122 3.854 1.00 90.69 181 LEU A O 1
ATOM 1390 N N . CYS A 1 182 ? 11.874 -1.707 4.884 1.00 90.62 182 CYS A N 1
ATOM 1391 C CA . CYS A 1 182 ? 12.355 -1.417 6.235 1.00 90.62 182 CYS A CA 1
ATOM 1392 C C . CYS A 1 182 ? 13.492 -2.348 6.699 1.00 90.62 182 CYS A C 1
ATOM 1394 O O . CYS A 1 182 ? 14.198 -2.005 7.654 1.00 90.62 182 CYS A O 1
ATOM 1396 N N . GLN A 1 183 ? 13.673 -3.493 6.035 1.00 88.31 183 GLN A N 1
ATOM 1397 C CA . GLN A 1 183 ? 14.733 -4.480 6.274 1.00 88.31 183 GLN A CA 1
ATOM 1398 C C . GLN A 1 183 ? 15.933 -4.334 5.321 1.00 88.31 183 GLN A C 1
ATOM 1400 O O . GLN A 1 183 ? 16.926 -5.039 5.494 1.00 88.31 183 GLN A O 1
ATOM 1405 N N . GLY A 1 184 ? 15.858 -3.431 4.336 1.00 83.50 184 GLY A N 1
ATOM 1406 C CA . GLY A 1 184 ? 16.950 -3.147 3.402 1.00 83.50 184 GLY A CA 1
ATOM 1407 C C . GLY A 1 184 ? 18.179 -2.514 4.066 1.00 83.50 184 GLY A C 1
ATOM 1408 O O . GLY A 1 184 ? 18.279 -2.406 5.294 1.00 83.50 184 GLY A O 1
ATOM 1409 N N . SER A 1 185 ? 19.134 -2.062 3.247 1.00 80.81 185 SER A N 1
ATOM 1410 C CA . SER A 1 185 ? 20.382 -1.463 3.733 1.00 80.81 185 SER A CA 1
ATOM 1411 C C . SER A 1 185 ? 20.143 -0.340 4.764 1.00 80.81 185 SER A C 1
ATOM 1413 O O . SER A 1 185 ? 19.305 0.539 4.546 1.00 80.81 185 SER A O 1
ATOM 1415 N N . PRO A 1 186 ? 20.902 -0.284 5.882 1.00 79.81 186 PRO A N 1
ATOM 1416 C CA . PRO A 1 186 ? 20.736 0.743 6.916 1.00 79.81 186 PRO A CA 1
ATOM 1417 C C . PRO A 1 186 ? 20.846 2.189 6.420 1.00 79.81 186 PRO A C 1
ATOM 1419 O O . PRO A 1 186 ? 20.381 3.093 7.110 1.00 79.81 186 PRO A O 1
ATOM 1422 N N . ARG A 1 187 ? 21.484 2.415 5.263 1.00 75.56 187 ARG A N 1
ATOM 1423 C CA . ARG A 1 187 ? 21.656 3.750 4.667 1.00 75.56 187 ARG A CA 1
ATOM 1424 C C . ARG A 1 187 ? 20.450 4.206 3.841 1.00 75.56 187 ARG A C 1
ATOM 1426 O O . ARG A 1 187 ? 20.196 5.404 3.760 1.00 75.56 187 ARG A O 1
ATOM 1433 N N . SER A 1 188 ? 19.707 3.266 3.261 1.00 76.50 188 SER A N 1
ATOM 1434 C CA . SER A 1 188 ? 18.585 3.529 2.351 1.00 76.50 188 SER A CA 1
ATOM 1435 C C . SER A 1 188 ? 17.215 3.207 2.949 1.00 76.50 188 SER A C 1
ATOM 1437 O O . SER A 1 188 ? 16.217 3.764 2.494 1.00 76.50 188 SER A O 1
ATOM 1439 N N . ARG A 1 189 ? 17.146 2.344 3.975 1.00 84.94 189 ARG A N 1
ATOM 1440 C CA . ARG A 1 189 ? 15.873 1.837 4.501 1.00 84.94 189 ARG A CA 1
ATOM 1441 C C . ARG A 1 189 ? 14.983 2.959 5.064 1.00 84.94 189 ARG A C 1
ATOM 1443 O O . ARG A 1 189 ? 15.406 3.689 5.968 1.00 84.94 189 ARG A O 1
ATOM 1450 N N . PRO A 1 190 ? 13.734 3.101 4.592 1.00 89.81 190 PRO A N 1
ATOM 1451 C CA . PRO A 1 190 ? 12.756 3.959 5.245 1.00 89.81 190 PRO A CA 1
ATOM 1452 C C . PRO A 1 190 ? 12.313 3.341 6.579 1.00 89.81 190 PRO A C 1
ATOM 1454 O O . PRO A 1 190 ? 12.273 2.119 6.736 1.00 89.81 190 PRO A O 1
ATOM 1457 N N . SER A 1 191 ? 11.943 4.176 7.552 1.00 92.31 191 SER A N 1
ATOM 1458 C CA . SER A 1 191 ? 11.275 3.686 8.761 1.00 92.31 191 SER A CA 1
ATOM 1459 C C . SER A 1 191 ? 9.811 3.323 8.459 1.00 92.31 191 SER A C 1
ATOM 1461 O O . SER A 1 191 ? 9.202 3.945 7.580 1.00 92.31 191 SER A O 1
ATOM 1463 N N . PRO A 1 192 ? 9.199 2.385 9.209 1.00 94.69 192 PRO A N 1
ATOM 1464 C CA . PRO A 1 192 ? 7.764 2.110 9.098 1.00 94.69 192 PRO A CA 1
ATOM 1465 C C . PRO A 1 192 ? 6.915 3.375 9.277 1.00 94.69 192 PRO A C 1
ATOM 1467 O O . PRO A 1 192 ? 5.931 3.569 8.567 1.00 94.69 192 PRO A O 1
ATOM 1470 N N . ARG A 1 193 ? 7.353 4.282 10.163 1.00 95.69 193 ARG A N 1
ATOM 1471 C CA . ARG A 1 193 ? 6.728 5.588 10.381 1.00 95.69 193 ARG A CA 1
ATOM 1472 C C . ARG A 1 193 ? 6.699 6.454 9.123 1.00 95.69 193 ARG A C 1
ATOM 1474 O O . ARG A 1 193 ? 5.646 6.984 8.784 1.00 95.69 193 ARG A O 1
ATOM 1481 N N . LEU A 1 194 ? 7.827 6.567 8.416 1.00 93.69 194 LEU A N 1
ATOM 1482 C CA . LEU A 1 194 ? 7.922 7.356 7.185 1.00 93.69 194 LEU A CA 1
ATOM 1483 C C . LEU A 1 194 ? 6.999 6.797 6.094 1.00 93.69 194 LEU A C 1
ATOM 1485 O O . LEU A 1 194 ? 6.307 7.552 5.416 1.00 93.69 194 LEU A O 1
ATOM 1489 N N . LEU A 1 195 ? 6.947 5.471 5.940 1.00 94.69 195 LEU A N 1
ATOM 1490 C CA . LEU A 1 195 ? 6.003 4.833 5.016 1.00 94.69 195 LEU A CA 1
ATOM 1491 C C . LEU A 1 195 ? 4.552 5.102 5.438 1.00 94.69 195 LEU A C 1
ATOM 1493 O O . LEU A 1 195 ? 3.717 5.415 4.590 1.00 94.69 195 LEU A O 1
ATOM 1497 N N . GLY A 1 196 ? 4.280 5.077 6.745 1.00 95.00 196 GLY A N 1
ATOM 1498 C CA . GLY A 1 196 ? 3.025 5.523 7.342 1.00 95.00 196 GLY A CA 1
ATOM 1499 C C . GLY A 1 196 ? 2.632 6.939 6.915 1.00 95.00 196 GLY A C 1
ATOM 1500 O O . GLY A 1 196 ? 1.507 7.164 6.482 1.00 95.00 196 GLY A O 1
ATOM 1501 N N . GLU A 1 197 ? 3.554 7.893 6.975 1.00 93.31 197 GLU A N 1
ATOM 1502 C CA . GLU A 1 197 ? 3.313 9.290 6.589 1.00 93.31 197 GLU A CA 1
ATOM 1503 C C . GLU A 1 197 ? 3.084 9.454 5.080 1.00 93.31 197 GLU A C 1
ATOM 1505 O O . GLU A 1 197 ? 2.227 10.227 4.653 1.00 93.31 197 GLU A O 1
ATOM 1510 N N . LEU A 1 198 ? 3.808 8.693 4.255 1.00 91.75 198 LEU A N 1
ATOM 1511 C CA . LEU A 1 198 ? 3.721 8.775 2.795 1.00 91.75 198 LEU A CA 1
ATOM 1512 C C . LEU A 1 198 ? 2.463 8.112 2.218 1.00 91.75 198 LEU A C 1
ATOM 1514 O O . LEU A 1 198 ? 1.945 8.576 1.196 1.00 91.75 198 LEU A O 1
ATOM 1518 N N . PHE A 1 199 ? 2.001 7.026 2.845 1.00 93.31 199 PHE A N 1
ATOM 1519 C CA . PHE A 1 199 ? 0.932 6.167 2.331 1.00 93.31 199 PHE A CA 1
ATOM 1520 C C . PHE A 1 199 ? -0.326 6.140 3.205 1.00 93.31 199 PHE A C 1
ATOM 1522 O O . PHE A 1 199 ? -1.371 5.710 2.724 1.00 93.31 199 PHE A O 1
ATOM 1529 N N . GLY A 1 200 ? -0.278 6.622 4.448 1.00 92.19 200 GLY A N 1
ATOM 1530 C CA . GLY A 1 200 ? -1.414 6.594 5.373 1.00 92.19 200 GLY A CA 1
ATOM 1531 C C . GLY A 1 200 ? -2.626 7.329 4.809 1.00 92.19 200 GLY A C 1
ATOM 1532 O O . GLY A 1 200 ? -3.700 6.746 4.698 1.00 92.19 200 GLY A O 1
ATOM 1533 N N . GLU A 1 201 ? -2.438 8.569 4.351 1.00 88.19 201 GLU A N 1
ATOM 1534 C CA . GLU A 1 201 ? -3.489 9.350 3.673 1.00 88.19 201 GLU A CA 1
ATOM 1535 C C . GLU A 1 201 ? -4.018 8.656 2.416 1.00 88.19 201 GLU A C 1
ATOM 1537 O O . GLU A 1 201 ? -5.218 8.631 2.146 1.00 88.19 201 GLU A O 1
ATOM 1542 N N . LEU A 1 202 ? -3.101 8.075 1.645 1.00 89.31 202 LEU A N 1
ATOM 1543 C CA . LEU A 1 202 ? -3.402 7.460 0.364 1.00 89.31 202 LEU A CA 1
ATOM 1544 C C . LEU A 1 202 ? -4.267 6.201 0.513 1.00 89.31 202 LEU A C 1
ATOM 1546 O O . LEU A 1 202 ? -5.203 6.005 -0.262 1.00 89.31 202 LEU A O 1
ATOM 1550 N N . LEU A 1 203 ? -3.946 5.349 1.486 1.00 90.31 203 LEU A N 1
ATOM 1551 C CA . LEU A 1 203 ? -4.616 4.064 1.679 1.00 90.31 203 LEU A CA 1
ATOM 1552 C C . LEU A 1 203 ? -5.898 4.192 2.505 1.00 90.31 203 LEU A C 1
ATOM 1554 O O . LEU A 1 203 ? -6.867 3.495 2.212 1.00 90.31 203 LEU A O 1
ATOM 1558 N N . LEU A 1 204 ? -5.914 5.084 3.501 1.00 84.81 204 LEU A N 1
ATOM 1559 C CA . LEU A 1 204 ? -7.046 5.252 4.415 1.00 84.81 204 LEU A CA 1
ATOM 1560 C C . LEU A 1 204 ? -8.105 6.243 3.907 1.00 84.81 204 LEU A C 1
ATOM 1562 O O . LEU A 1 204 ? -9.226 6.179 4.397 1.00 84.81 204 LEU A O 1
ATOM 1566 N N . ARG A 1 205 ? -7.758 7.138 2.960 1.00 77.38 205 ARG A N 1
ATOM 1567 C CA . ARG A 1 205 ? -8.617 8.163 2.320 1.00 77.38 205 ARG A CA 1
ATOM 1568 C C . ARG A 1 205 ? -9.776 8.644 3.217 1.00 77.38 205 ARG A C 1
ATOM 1570 O O . ARG A 1 205 ? -10.908 8.191 3.024 1.00 77.38 205 ARG A O 1
ATOM 1577 N N . PRO A 1 206 ? -9.534 9.558 4.177 1.00 66.12 206 PRO A N 1
ATOM 1578 C CA . PRO A 1 206 ? -10.596 10.041 5.053 1.00 66.12 206 PRO A CA 1
ATOM 1579 C C . PRO A 1 206 ? -11.747 10.625 4.225 1.00 66.12 206 PRO A C 1
ATOM 1581 O O . PRO A 1 206 ? -11.536 11.455 3.339 1.00 66.12 206 PRO A O 1
ATOM 1584 N N . GLY A 1 207 ? -12.974 10.174 4.494 1.00 64.81 207 GLY A N 1
ATOM 1585 C CA . GLY A 1 207 ? -14.163 10.781 3.901 1.00 64.81 207 GLY A CA 1
ATOM 1586 C C . GLY A 1 207 ? -14.296 12.245 4.333 1.00 64.81 207 GLY A C 1
ATOM 1587 O O . GLY A 1 207 ? -13.826 12.622 5.404 1.00 64.81 207 GLY A O 1
ATOM 1588 N N . ALA A 1 208 ? -14.979 13.072 3.537 1.00 56.50 208 ALA A N 1
ATOM 1589 C CA . ALA A 1 208 ? -15.163 14.502 3.827 1.00 56.50 208 ALA A CA 1
ATOM 1590 C C . ALA A 1 208 ? -15.833 14.790 5.191 1.00 56.50 208 ALA A C 1
ATOM 1592 O O . ALA A 1 208 ? -15.666 15.876 5.737 1.00 56.50 208 ALA A O 1
ATOM 1593 N N . ALA A 1 209 ? -16.567 13.820 5.747 1.00 49.94 209 ALA A N 1
ATOM 1594 C CA . ALA A 1 209 ? -17.200 13.905 7.064 1.00 49.94 209 ALA A CA 1
ATOM 1595 C C . ALA A 1 209 ? -16.293 13.449 8.226 1.00 49.94 209 ALA A C 1
ATOM 1597 O O . ALA A 1 209 ? -16.628 13.667 9.384 1.00 49.94 209 ALA A O 1
ATOM 1598 N N . SER A 1 210 ? -15.151 12.820 7.938 1.00 55.19 210 SER A N 1
ATOM 1599 C CA . SER A 1 210 ? -14.271 12.196 8.929 1.00 55.19 210 SER A CA 1
ATOM 1600 C C . SER A 1 210 ? -12.992 13.015 9.109 1.00 55.19 210 SER A C 1
ATOM 1602 O O . SER A 1 210 ? -11.887 12.561 8.815 1.00 55.19 210 SER A O 1
ATOM 1604 N N . THR A 1 211 ? -13.140 14.239 9.614 1.00 56.81 211 THR A N 1
ATOM 1605 C CA . THR A 1 211 ? -12.022 15.074 10.091 1.00 56.81 211 THR A CA 1
ATOM 1606 C C . THR A 1 211 ? -11.468 14.615 11.447 1.00 56.81 211 THR A C 1
ATOM 1608 O O . THR A 1 211 ? -10.523 15.214 11.951 1.00 56.81 211 THR A O 1
ATOM 1611 N N . GLU A 1 212 ? -12.021 13.550 12.038 1.00 58.88 212 GLU A N 1
ATOM 1612 C CA . GLU A 1 212 ? -11.749 13.143 13.425 1.00 58.88 212 GLU A CA 1
ATOM 1613 C C . GLU A 1 212 ? -10.320 12.651 13.696 1.00 58.88 212 GLU A C 1
ATOM 1615 O O . GLU A 1 212 ? -9.851 12.723 14.829 1.00 58.88 212 GLU A O 1
ATOM 1620 N N . ALA A 1 213 ? -9.595 12.182 12.678 1.00 71.19 213 ALA A N 1
ATOM 1621 C CA . ALA A 1 213 ? -8.215 11.730 12.840 1.00 71.19 213 ALA A CA 1
ATOM 1622 C C . ALA A 1 213 ? -7.235 12.676 12.144 1.00 71.19 213 ALA A C 1
ATOM 1624 O O . ALA A 1 213 ? -7.411 13.029 10.977 1.00 71.19 213 ALA A O 1
ATOM 1625 N N . GLY A 1 214 ? -6.163 13.049 12.842 1.00 85.56 214 GLY A N 1
ATOM 1626 C CA . GLY A 1 214 ? -5.033 13.753 12.240 1.00 85.56 214 GLY A CA 1
ATOM 1627 C C . GLY A 1 214 ? -4.182 12.838 11.342 1.00 85.56 214 GLY A C 1
ATOM 1628 O O . GLY A 1 214 ? -4.243 11.609 11.474 1.00 85.56 214 GLY A O 1
ATOM 1629 N N . PRO A 1 215 ? -3.341 13.416 10.463 1.00 88.94 215 PRO A N 1
ATOM 1630 C CA . PRO A 1 215 ? -2.416 12.660 9.608 1.00 88.94 215 PRO A CA 1
ATOM 1631 C C . PRO A 1 215 ? -1.485 11.742 10.414 1.00 88.94 215 PRO A C 1
ATOM 1633 O O . PRO A 1 215 ? -1.145 10.646 9.978 1.00 88.94 215 PRO A O 1
ATOM 1636 N N . GLU A 1 216 ? -1.139 12.140 11.639 1.00 92.12 216 GLU A N 1
ATOM 1637 C CA . GLU A 1 216 ? -0.288 11.368 12.547 1.00 92.12 216 GLU A CA 1
ATOM 1638 C C . GLU A 1 216 ? -0.904 10.029 12.968 1.00 92.12 216 GLU A C 1
ATOM 1640 O O . GLU A 1 216 ? -0.180 9.035 13.094 1.00 92.12 216 GLU A O 1
ATOM 1645 N N . LEU A 1 217 ? -2.225 9.996 13.180 1.00 92.62 217 LEU A N 1
ATOM 1646 C CA . LEU A 1 217 ? -2.942 8.783 13.566 1.00 92.62 217 LEU A CA 1
ATOM 1647 C C . LEU A 1 217 ? -3.083 7.838 12.372 1.00 92.62 217 LEU A C 1
ATOM 1649 O O . LEU A 1 217 ? -2.890 6.635 12.521 1.00 92.62 217 LEU A O 1
ATOM 1653 N N . ARG A 1 218 ? -3.335 8.376 11.172 1.00 92.19 218 ARG A N 1
ATOM 1654 C CA . ARG A 1 218 ? -3.343 7.591 9.927 1.00 92.19 218 ARG A CA 1
ATOM 1655 C C . ARG A 1 218 ? -1.981 6.978 9.631 1.00 92.19 218 ARG A C 1
ATOM 1657 O O . ARG A 1 218 ? -1.900 5.788 9.331 1.00 92.19 218 ARG A O 1
ATOM 1664 N N . ALA A 1 219 ? -0.915 7.761 9.793 1.00 94.62 219 ALA A N 1
ATOM 1665 C CA . ALA A 1 219 ? 0.446 7.259 9.688 1.00 94.62 219 ALA A CA 1
ATOM 1666 C C . ALA A 1 219 ? 0.708 6.139 10.697 1.00 94.62 219 ALA A C 1
ATOM 1668 O O . ALA A 1 219 ? 1.284 5.120 10.336 1.00 94.62 219 ALA A O 1
ATOM 1669 N N . ARG A 1 220 ? 0.212 6.287 11.931 1.00 95.94 220 ARG A N 1
ATOM 1670 C CA . ARG A 1 220 ? 0.357 5.287 12.995 1.00 95.94 220 ARG A CA 1
ATOM 1671 C C . ARG A 1 220 ? -0.397 3.983 12.717 1.00 95.94 220 ARG A C 1
ATOM 1673 O O . ARG A 1 220 ? 0.133 2.918 13.010 1.00 95.94 220 ARG A O 1
ATOM 1680 N N . ILE A 1 221 ? -1.609 4.054 12.159 1.00 95.69 221 ILE A N 1
ATOM 1681 C CA . ILE A 1 221 ? -2.381 2.870 11.739 1.00 95.69 221 ILE A CA 1
ATOM 1682 C C . ILE A 1 221 ? -1.603 2.086 10.680 1.00 95.69 221 ILE A C 1
ATOM 1684 O O . ILE A 1 221 ? -1.489 0.865 10.762 1.00 95.69 221 ILE A O 1
ATOM 1688 N N . LEU A 1 222 ? -1.054 2.781 9.681 1.00 95.75 222 LEU A N 1
ATOM 1689 C CA . LEU A 1 222 ? -0.295 2.115 8.629 1.00 95.75 222 LEU A CA 1
ATOM 1690 C C . LEU A 1 222 ? 1.060 1.599 9.135 1.00 95.75 222 LEU A C 1
ATOM 1692 O O . LEU A 1 222 ? 1.448 0.485 8.804 1.00 95.75 222 LEU A O 1
ATOM 1696 N N . GLU A 1 223 ? 1.753 2.370 9.969 1.00 96.56 223 GLU A N 1
ATOM 1697 C CA . GLU A 1 223 ? 2.990 1.973 10.647 1.00 96.56 223 GLU A CA 1
ATOM 1698 C C . GLU A 1 223 ? 2.806 0.668 11.433 1.00 96.56 223 GLU A C 1
ATOM 1700 O O . GLU A 1 223 ? 3.562 -0.283 11.226 1.00 96.56 223 GLU A O 1
ATOM 1705 N N . SER A 1 224 ? 1.774 0.584 12.280 1.00 96.75 224 SER A N 1
ATOM 1706 C CA . SER A 1 224 ? 1.491 -0.619 13.067 1.00 96.75 224 SER A CA 1
ATOM 1707 C C . SER A 1 224 ? 1.128 -1.812 12.178 1.00 96.75 224 SER A C 1
ATOM 1709 O O . SER A 1 224 ? 1.583 -2.930 12.421 1.00 96.75 224 SER A O 1
ATOM 1711 N N . PHE A 1 225 ? 0.369 -1.580 11.103 1.00 95.81 225 PHE A N 1
ATOM 1712 C CA . PHE A 1 225 ? 0.019 -2.608 10.126 1.00 95.81 225 PHE A CA 1
ATOM 1713 C C . PHE A 1 225 ? 1.246 -3.156 9.377 1.00 95.81 225 PHE A C 1
ATOM 1715 O O . PHE A 1 225 ? 1.362 -4.372 9.213 1.00 95.81 225 PHE A O 1
ATOM 1722 N N . ILE A 1 226 ? 2.189 -2.291 8.978 1.00 95.62 226 ILE A N 1
ATOM 1723 C CA . ILE A 1 226 ? 3.462 -2.688 8.348 1.00 95.62 226 ILE A CA 1
ATOM 1724 C C . ILE A 1 226 ? 4.278 -3.555 9.308 1.00 95.62 226 ILE A C 1
ATOM 1726 O O . ILE A 1 226 ? 4.710 -4.640 8.925 1.00 95.62 226 ILE A O 1
ATOM 1730 N N . MET A 1 227 ? 4.445 -3.117 10.560 1.00 93.81 227 MET A N 1
ATOM 1731 C CA . MET A 1 227 ? 5.196 -3.869 11.575 1.00 93.81 227 MET A CA 1
ATOM 1732 C C . MET A 1 227 ? 4.572 -5.239 11.854 1.00 93.81 227 MET A C 1
ATOM 1734 O O . MET A 1 227 ? 5.273 -6.230 12.033 1.00 93.81 227 MET A O 1
ATOM 1738 N N . ALA A 1 228 ? 3.244 -5.322 11.840 1.00 91.88 228 ALA A N 1
ATOM 1739 C CA . ALA A 1 228 ? 2.550 -6.580 12.055 1.00 91.88 228 ALA A CA 1
ATOM 1740 C C . ALA A 1 228 ? 2.617 -7.521 10.837 1.00 91.88 228 ALA A C 1
ATOM 1742 O O . ALA A 1 228 ? 2.369 -8.715 10.985 1.00 91.88 228 ALA A O 1
ATOM 1743 N N . SER A 1 229 ? 2.981 -7.034 9.645 1.00 83.38 229 SER A N 1
ATOM 1744 C CA . SER A 1 229 ? 3.098 -7.853 8.431 1.00 83.38 229 SER A CA 1
ATOM 1745 C C . SER A 1 229 ? 4.247 -8.872 8.469 1.00 83.38 229 SER A C 1
ATOM 1747 O O . SER A 1 229 ? 4.258 -9.770 7.628 1.00 83.38 229 SER A O 1
ATOM 1749 N N . GLU A 1 230 ? 5.178 -8.765 9.425 1.00 66.19 230 GLU A N 1
ATOM 1750 C CA . GLU A 1 230 ? 6.258 -9.742 9.659 1.00 66.19 230 GLU A CA 1
ATOM 1751 C C . GLU A 1 230 ? 5.753 -11.052 10.279 1.00 66.19 230 GLU A C 1
ATOM 1753 O O . GLU A 1 230 ? 6.367 -12.109 10.122 1.00 66.19 230 GLU A O 1
ATOM 1758 N N . VAL A 1 231 ? 4.607 -11.016 10.963 1.00 57.09 231 VAL A N 1
ATOM 1759 C CA . VAL A 1 231 ? 4.091 -12.178 11.687 1.00 57.09 231 VAL A CA 1
ATOM 1760 C C . VAL A 1 231 ? 3.223 -13.022 10.749 1.00 57.09 231 VAL A C 1
ATOM 1762 O O . VAL A 1 231 ? 2.023 -12.769 10.635 1.00 57.09 231 VAL A O 1
ATOM 1765 N N . ALA A 1 232 ? 3.867 -14.032 10.148 1.00 45.50 232 ALA A N 1
ATOM 1766 C CA . ALA A 1 232 ? 3.338 -15.245 9.498 1.00 45.50 232 ALA A CA 1
ATOM 1767 C C . ALA A 1 232 ? 3.432 -15.325 7.959 1.00 45.50 232 ALA A C 1
ATOM 1769 O O . ALA A 1 232 ? 2.484 -15.022 7.246 1.00 45.50 232 ALA A O 1
ATOM 1770 N N . GLU A 1 233 ? 4.547 -15.892 7.490 1.00 42.59 233 GLU A N 1
ATOM 1771 C CA . GLU A 1 233 ? 4.565 -17.011 6.531 1.00 42.59 233 GLU A CA 1
ATOM 1772 C C . GLU A 1 233 ? 5.707 -17.961 6.971 1.00 42.59 233 GLU A C 1
ATOM 1774 O O . GLU A 1 233 ? 6.707 -18.135 6.279 1.00 42.59 233 GLU A O 1
ATOM 1779 N N . LEU A 1 234 ? 5.605 -18.574 8.162 1.00 38.06 234 LEU A N 1
ATOM 1780 C CA . LEU A 1 234 ? 6.137 -19.937 8.243 1.00 38.06 234 LEU A CA 1
ATOM 1781 C C . LEU A 1 234 ? 5.217 -20.738 7.322 1.00 38.06 234 LEU A C 1
ATOM 1783 O O . LEU A 1 234 ? 4.001 -20.661 7.534 1.00 38.06 234 LEU A O 1
ATOM 1787 N N . PRO A 1 235 ? 5.727 -21.458 6.306 1.00 34.84 235 PRO A N 1
ATOM 1788 C CA . PRO A 1 235 ? 4.877 -22.390 5.594 1.00 34.84 235 PRO A CA 1
ATOM 1789 C C . PRO A 1 235 ? 4.286 -23.298 6.665 1.00 34.84 235 PRO A C 1
ATOM 1791 O O . PRO A 1 235 ? 5.030 -23.938 7.414 1.00 34.84 235 PRO A O 1
ATOM 1794 N N . ALA A 1 236 ? 2.958 -23.307 6.786 1.00 36.75 236 ALA A N 1
ATOM 1795 C CA . ALA A 1 236 ? 2.294 -24.419 7.429 1.00 36.75 236 ALA A CA 1
ATOM 1796 C C . ALA A 1 236 ? 2.836 -25.646 6.697 1.00 36.75 236 ALA A C 1
ATOM 1798 O O . ALA A 1 236 ? 2.583 -25.825 5.503 1.00 36.75 236 ALA A O 1
ATOM 1799 N N . ALA A 1 237 ? 3.707 -26.400 7.372 1.00 31.05 237 ALA A N 1
ATOM 1800 C CA . ALA A 1 237 ? 4.151 -27.686 6.879 1.00 31.05 237 ALA A CA 1
ATOM 1801 C C . ALA A 1 237 ? 2.881 -28.423 6.438 1.00 31.05 237 ALA A C 1
ATOM 1803 O O . ALA A 1 237 ? 1.898 -28.361 7.182 1.00 31.05 237 ALA A O 1
ATOM 1804 N N . PRO A 1 238 ? 2.851 -29.027 5.236 1.00 40.22 238 PRO A N 1
ATOM 1805 C CA . PRO A 1 238 ? 1.649 -29.679 4.754 1.00 40.22 238 PRO A CA 1
ATOM 1806 C C . PRO A 1 238 ? 1.214 -30.654 5.834 1.00 40.22 238 PRO A C 1
ATOM 1808 O O . PRO A 1 238 ? 1.974 -31.554 6.208 1.00 40.22 238 PRO A O 1
ATOM 1811 N N . GLU A 1 239 ? 0.035 -30.387 6.393 1.00 42.19 239 GLU A N 1
ATOM 1812 C CA . GLU A 1 239 ? -0.568 -31.234 7.397 1.00 42.19 239 GLU A CA 1
ATOM 1813 C C . GLU A 1 239 ? -0.523 -32.652 6.849 1.00 42.19 239 GLU A C 1
ATOM 1815 O O . GLU A 1 239 ? -0.992 -32.947 5.747 1.00 42.19 239 GLU A O 1
ATOM 1820 N N . THR A 1 240 ? 0.180 -33.482 7.609 1.00 41.22 240 THR A N 1
ATOM 1821 C CA . THR A 1 240 ? 0.226 -34.931 7.537 1.00 41.22 240 THR A CA 1
ATOM 1822 C C . THR A 1 240 ? -0.934 -35.493 6.734 1.00 41.22 240 THR A C 1
ATOM 1824 O O . THR A 1 240 ? -2.081 -35.429 7.173 1.00 41.22 240 THR A O 1
ATOM 1827 N N . LEU A 1 241 ? -0.598 -36.053 5.571 1.00 39.53 241 LEU A N 1
ATOM 1828 C CA . LEU A 1 241 ? -1.442 -36.930 4.776 1.00 39.53 241 LEU A CA 1
ATOM 1829 C C . LEU A 1 241 ? -2.264 -37.834 5.700 1.00 39.53 241 LEU A C 1
ATOM 1831 O O . LEU A 1 241 ? -1.774 -38.827 6.241 1.00 39.53 241 LEU A O 1
ATOM 1835 N N . ILE A 1 242 ? -3.532 -37.463 5.854 1.00 43.72 242 ILE A N 1
ATOM 1836 C CA . ILE A 1 242 ? -4.595 -38.268 6.433 1.00 43.72 242 ILE A CA 1
ATOM 1837 C C . ILE A 1 242 ? -4.840 -39.422 5.450 1.00 43.72 242 ILE A C 1
ATOM 1839 O O . ILE A 1 242 ? -5.804 -39.433 4.695 1.00 43.72 242 ILE A O 1
ATOM 1843 N N . TRP A 1 243 ? -3.975 -40.436 5.469 1.00 35.44 243 TRP A N 1
ATOM 1844 C CA . TRP A 1 243 ? -4.309 -41.784 4.994 1.00 35.44 243 TRP A CA 1
ATOM 1845 C C . TRP A 1 243 ? -5.007 -42.573 6.111 1.00 35.44 243 TRP A C 1
ATOM 1847 O O . TRP A 1 243 ? -4.702 -43.730 6.379 1.00 35.44 243 TRP A O 1
ATOM 1857 N N . GLY A 1 244 ? -5.944 -41.916 6.798 1.00 37.22 244 GLY A N 1
ATOM 1858 C CA . GLY A 1 244 ? -6.699 -42.473 7.917 1.00 37.22 244 GLY A CA 1
ATOM 1859 C C . GLY A 1 244 ? -8.143 -42.847 7.588 1.00 37.22 244 GLY A C 1
ATOM 1860 O O . GLY A 1 244 ? -8.868 -43.193 8.509 1.00 37.22 244 GLY A O 1
ATOM 1861 N N . HIS A 1 245 ? -8.596 -42.753 6.330 1.00 44.62 245 HIS A N 1
ATOM 1862 C CA . HIS A 1 245 ? -10.017 -42.935 5.986 1.00 44.62 245 HIS A CA 1
ATOM 1863 C C . HIS A 1 245 ? -10.283 -43.634 4.638 1.00 44.62 245 HIS A C 1
ATOM 1865 O O . HIS A 1 245 ? -11.268 -43.340 3.965 1.00 44.62 245 HIS A O 1
ATOM 1871 N N . PHE A 1 246 ? -9.471 -44.623 4.250 1.00 39.22 246 PHE A N 1
ATOM 1872 C CA . PHE A 1 246 ? -9.932 -45.611 3.268 1.00 39.22 246 PHE A CA 1
ATOM 1873 C C . PHE A 1 246 ? -9.346 -47.000 3.560 1.00 39.22 246 PHE A C 1
ATOM 1875 O O . PHE A 1 246 ? -8.140 -47.201 3.476 1.00 39.22 246 PHE A O 1
ATOM 1882 N N . LEU A 1 247 ? -10.249 -47.938 3.875 1.00 34.75 247 LEU A N 1
ATOM 1883 C CA . LEU A 1 247 ? -10.078 -49.388 4.075 1.00 34.75 247 LEU A CA 1
ATOM 1884 C C . LEU A 1 247 ? -9.676 -49.892 5.475 1.00 34.75 247 LEU A C 1
ATOM 1886 O O . LEU A 1 247 ? -8.570 -50.371 5.696 1.00 34.75 247 LEU A O 1
ATOM 1890 N N . GLN A 1 248 ? -10.667 -49.979 6.366 1.00 32.12 248 GLN A N 1
ATOM 1891 C CA . GLN A 1 248 ? -11.005 -51.226 7.081 1.00 32.12 248 GLN A CA 1
ATOM 1892 C C . GLN A 1 248 ? -12.547 -51.313 7.173 1.00 32.12 248 GLN A C 1
ATOM 1894 O O . GLN A 1 248 ? -13.164 -50.253 7.263 1.00 32.12 248 GLN A O 1
ATOM 1899 N N . PRO A 1 249 ? -13.199 -52.502 7.120 1.00 36.31 249 PRO A N 1
ATOM 1900 C CA . PRO A 1 249 ? -12.737 -53.745 7.739 1.00 36.31 249 PRO A CA 1
ATOM 1901 C C . PRO A 1 249 ? -12.940 -55.024 6.896 1.00 36.31 249 PRO A C 1
ATOM 1903 O O . PRO A 1 249 ? -14.051 -55.376 6.516 1.00 36.31 249 PRO A O 1
ATOM 1906 N N . LEU A 1 250 ? -11.887 -55.828 6.749 1.00 31.53 250 LEU A N 1
ATOM 1907 C CA . LEU A 1 250 ? -12.029 -57.280 6.596 1.00 31.53 250 LEU A CA 1
ATOM 1908 C C . LEU A 1 250 ? -11.136 -57.951 7.639 1.00 31.53 250 LEU A C 1
ATOM 1910 O O . LEU A 1 250 ? -10.008 -58.355 7.377 1.00 31.53 250 LEU A O 1
ATOM 1914 N N . ARG A 1 251 ? -11.653 -58.046 8.870 1.00 36.28 251 ARG A N 1
ATOM 1915 C CA . ARG A 1 251 ? -11.227 -59.101 9.791 1.00 36.28 251 ARG A CA 1
ATOM 1916 C C . ARG A 1 251 ? -12.025 -60.355 9.461 1.00 36.28 251 ARG A C 1
ATOM 1918 O O . ARG A 1 251 ? -13.251 -60.308 9.462 1.00 36.28 251 ARG A O 1
ATOM 1925 N N . ARG A 1 252 ? -11.280 -61.457 9.351 1.00 35.94 252 ARG A N 1
ATOM 1926 C CA . ARG A 1 252 ? -11.673 -62.869 9.205 1.00 35.94 252 ARG A CA 1
ATOM 1927 C C . ARG A 1 252 ? -11.679 -63.374 7.767 1.00 35.94 252 ARG A C 1
ATOM 1929 O O . ARG A 1 252 ? -12.729 -63.475 7.156 1.00 35.94 252 ARG A O 1
ATOM 1936 N N . PHE A 1 253 ? -10.513 -63.825 7.314 1.00 33.97 253 PHE A N 1
ATOM 1937 C CA . PHE A 1 253 ? -10.399 -65.165 6.741 1.00 33.97 253 PHE A CA 1
ATOM 1938 C C . PHE A 1 253 ? -8.972 -65.692 6.975 1.00 33.97 253 PHE A C 1
ATOM 1940 O O . PHE A 1 253 ? -8.019 -65.212 6.378 1.00 33.97 253 PHE A O 1
ATOM 1947 N N . THR A 1 254 ? -8.894 -66.601 7.951 1.00 33.69 254 THR A N 1
ATOM 1948 C CA . THR A 1 254 ? -7.985 -67.752 8.094 1.00 33.69 254 THR A CA 1
ATOM 1949 C C . THR A 1 254 ? -6.465 -67.572 8.026 1.00 33.69 254 THR A C 1
ATOM 1951 O O . THR A 1 254 ? -5.895 -67.125 7.037 1.00 33.69 254 THR A O 1
ATOM 1954 N N . ASP A 1 255 ? -5.842 -68.069 9.097 1.00 41.34 255 ASP A N 1
ATOM 1955 C CA . ASP A 1 255 ? -4.551 -68.754 9.143 1.00 41.34 255 ASP A CA 1
ATOM 1956 C C . ASP A 1 255 ? -4.112 -69.423 7.831 1.00 41.34 255 ASP A C 1
ATOM 1958 O O . ASP A 1 255 ? -4.936 -69.879 7.041 1.00 41.34 255 ASP A O 1
ATOM 1962 N N . VAL A 1 256 ? -2.788 -69.587 7.724 1.00 51.28 256 VAL A N 1
ATOM 1963 C CA . VAL A 1 256 ? -1.991 -70.191 6.636 1.00 51.28 256 VAL A CA 1
ATOM 1964 C C . VAL A 1 256 ? -1.364 -69.125 5.739 1.00 51.28 256 VAL A C 1
ATOM 1966 O O . VAL A 1 256 ? -1.922 -68.759 4.722 1.00 51.28 256 VAL A O 1
ATOM 1969 N N . PHE A 1 257 ? -0.204 -68.617 6.167 1.00 37.56 257 PHE A N 1
ATOM 1970 C CA . PHE A 1 257 ? 0.973 -68.236 5.349 1.00 37.56 257 PHE A CA 1
ATOM 1971 C C . PHE A 1 257 ? 2.070 -67.566 6.217 1.00 37.56 257 PHE A C 1
ATOM 1973 O O . PHE A 1 257 ? 2.959 -66.881 5.724 1.00 37.56 257 PHE A O 1
ATOM 1980 N N . TRP A 1 258 ? 2.083 -67.820 7.533 1.00 40.72 258 TRP A N 1
ATOM 1981 C CA . TRP A 1 258 ? 3.304 -67.767 8.346 1.00 40.72 258 TRP A CA 1
ATOM 1982 C C . TRP A 1 258 ? 4.129 -69.033 8.092 1.00 40.72 258 TRP A C 1
ATOM 1984 O O . TRP A 1 258 ? 4.119 -69.949 8.899 1.00 40.72 258 TRP A O 1
ATOM 1994 N N . LEU A 1 259 ? 4.783 -69.124 6.936 1.00 46.09 259 LEU A N 1
ATOM 1995 C CA . LEU A 1 259 ? 5.887 -70.057 6.674 1.00 46.09 259 LEU A CA 1
ATOM 1996 C C . LEU A 1 259 ? 6.403 -69.784 5.259 1.00 46.09 259 LEU A C 1
ATOM 1998 O O . LEU A 1 259 ? 5.981 -70.442 4.324 1.00 46.09 259 LEU A O 1
ATOM 2002 N N . HIS A 1 260 ? 7.257 -68.766 5.093 1.00 41.44 260 HIS A N 1
ATOM 2003 C CA . HIS A 1 260 ? 8.317 -68.801 4.066 1.00 41.44 260 HIS A CA 1
ATOM 2004 C C . HIS A 1 260 ? 9.348 -67.659 4.135 1.00 41.44 260 HIS A C 1
ATOM 2006 O O . HIS A 1 260 ? 10.382 -67.768 3.485 1.00 41.44 260 HIS A O 1
ATOM 2012 N N . ILE A 1 261 ? 9.158 -66.610 4.950 1.00 44.03 261 ILE A N 1
ATOM 2013 C CA . ILE A 1 261 ? 10.116 -65.477 5.008 1.00 44.03 261 ILE A CA 1
ATOM 2014 C C . ILE A 1 261 ? 11.076 -65.530 6.221 1.00 44.03 261 ILE A C 1
ATOM 2016 O O . ILE A 1 261 ? 12.003 -64.736 6.315 1.00 44.03 261 ILE A O 1
ATOM 2020 N N . SER A 1 262 ? 10.982 -66.536 7.099 1.00 43.50 262 SER A N 1
ATOM 2021 C CA . SER A 1 262 ? 11.952 -66.726 8.202 1.00 43.50 262 SER A CA 1
ATOM 2022 C C . SER A 1 262 ? 13.105 -67.699 7.894 1.00 43.50 262 SER A C 1
ATOM 2024 O O . SER A 1 262 ? 13.922 -67.954 8.769 1.00 43.50 262 SER A O 1
ATOM 2026 N N . VAL A 1 263 ? 13.218 -68.222 6.664 1.00 49.88 263 VAL A N 1
ATOM 2027 C CA . VAL A 1 263 ? 14.273 -69.196 6.285 1.00 49.88 263 VAL A CA 1
ATOM 2028 C C . VAL A 1 263 ? 15.476 -68.548 5.575 1.00 49.88 263 VAL A C 1
ATOM 2030 O O . VAL A 1 263 ? 16.530 -69.163 5.480 1.00 49.88 263 VAL A O 1
ATOM 2033 N N . ILE A 1 264 ? 15.394 -67.281 5.150 1.00 47.12 264 ILE A N 1
ATOM 2034 C CA . ILE A 1 264 ? 16.495 -66.629 4.406 1.00 47.12 264 ILE A CA 1
ATOM 2035 C C . ILE A 1 264 ? 17.447 -65.828 5.321 1.00 47.12 264 ILE A C 1
ATOM 2037 O O . ILE A 1 264 ? 18.584 -65.564 4.945 1.00 47.12 264 ILE A O 1
ATOM 2041 N N . ALA A 1 265 ? 17.063 -65.518 6.564 1.00 45.16 265 ALA A N 1
ATOM 2042 C CA . ALA A 1 265 ? 17.880 -64.690 7.466 1.00 45.16 265 ALA A CA 1
ATOM 2043 C C . ALA A 1 265 ? 18.809 -65.467 8.429 1.00 45.16 265 ALA A C 1
ATOM 2045 O O . ALA A 1 265 ? 19.466 -64.847 9.259 1.00 45.16 265 ALA A O 1
ATOM 2046 N N . VAL A 1 266 ? 18.889 -66.804 8.341 1.00 53.00 266 VAL A N 1
ATOM 2047 C CA . VAL A 1 266 ? 19.669 -67.641 9.290 1.00 53.00 266 VAL A CA 1
ATOM 2048 C C . VAL A 1 266 ? 20.836 -68.404 8.626 1.00 53.00 266 VAL A C 1
ATOM 2050 O O . VAL A 1 266 ? 21.600 -69.066 9.314 1.00 53.00 266 VAL A O 1
ATOM 2053 N N . TRP A 1 267 ? 21.062 -68.271 7.311 1.00 44.47 267 TRP A N 1
ATOM 2054 C CA . TRP A 1 267 ? 22.096 -69.040 6.580 1.00 44.47 267 TRP A CA 1
ATOM 2055 C C . TRP A 1 267 ? 23.174 -68.211 5.855 1.00 44.47 267 TRP A C 1
ATOM 2057 O O . TRP A 1 267 ? 23.747 -68.660 4.866 1.00 44.47 267 TRP A O 1
ATOM 2067 N N . SER A 1 268 ? 23.520 -67.011 6.329 1.00 42.59 268 SER A N 1
ATOM 2068 C CA . SER A 1 268 ? 24.742 -66.327 5.849 1.00 42.59 268 SER A CA 1
ATOM 2069 C C . SER A 1 268 ? 25.460 -65.531 6.938 1.00 42.59 268 SER A C 1
ATOM 2071 O O . SER A 1 268 ? 25.784 -64.359 6.781 1.00 42.59 268 SER A O 1
ATOM 2073 N N . LEU A 1 269 ? 25.739 -66.219 8.044 1.00 52.12 269 LEU A N 1
ATOM 2074 C CA . LEU A 1 269 ? 26.864 -65.939 8.936 1.00 52.12 269 LEU A CA 1
ATOM 2075 C C . LEU A 1 269 ? 27.483 -67.293 9.304 1.00 52.12 269 LEU A C 1
ATOM 2077 O O . LEU A 1 269 ? 26.977 -67.988 10.180 1.00 52.12 269 LEU A O 1
ATOM 2081 N N . GLY A 1 270 ? 28.536 -67.690 8.587 1.00 50.53 270 GLY A N 1
ATOM 2082 C CA . GLY A 1 270 ? 29.282 -68.909 8.901 1.00 50.53 270 GLY A CA 1
ATOM 2083 C C . GLY A 1 270 ? 30.164 -69.436 7.771 1.00 50.53 270 GLY A C 1
ATOM 2084 O O . GLY A 1 270 ? 29.852 -70.495 7.238 1.00 50.53 270 GLY A O 1
ATOM 2085 N N . LEU A 1 271 ? 31.223 -68.700 7.411 1.00 39.22 271 LEU A N 1
ATOM 2086 C CA . LEU A 1 271 ? 32.624 -69.158 7.313 1.00 39.22 271 LEU A CA 1
ATOM 2087 C C . LEU A 1 271 ? 33.529 -67.995 6.886 1.00 39.22 271 LEU A C 1
ATOM 2089 O O . LEU A 1 271 ? 33.179 -67.315 5.896 1.00 39.22 271 LEU A O 1
#

Nearest PDB structures (foldseek):
  6d85-assembly3_A  TM=7.913E-01  e=2.621E-08  Bos taurus
  1pbw-assembly1_A  TM=7.806E-01  e=3.300E-08  Homo sapiens
  6mrp-assembly3_A  TM=7.787E-01  e=4.154E-08  Bos taurus
  6d82-assembly3_A  TM=7.814E-01  e=4.994E-08  Bos taurus
  1pbw-assembly2_B  TM=7.420E-01  e=7.218E-08  Homo sapiens

Secondary structure (DSSP, 8-state):
------------SS---------S--STTHHHHHHHTTS--------S--PPPPPTTHHHHHHHHHHHHHHHHTT-TTTTS--SPPTTHHHHHHHHHHHGGG--GGGS-HHHHHHHHHHHHHH-SS-SS-HHHHHHHHHHHHH---HHHHHHHHHHHTSTTTS-HHHHHHHHHHHHHHHHHHTS-TTTPPPHHHHHHHHHHHHH---TT--SS-HHHHHHHHHHHHHHTTS--S--PPP-----SS------------SSSSSSSSSSS--

Foldseek 3Di:
DDDDDDDDDDDPDDPDDDDDDDDDDDPQCQLVVLQVVPDDDDPDDDPDPCPPDWRPCLQVLLLVLLVLLVVAPLQPQCALHDDPDDPCLVVLLVCCSVPSVPDDSNVDDNNSSSSSSLVSLLNTPHQLDHLVLLVVLLVLLVVDVDLQVSQVVLLVCLDPPNGPPSSSSSLLSVLQSLLSSCVGDPNRRDQLLVVLLSCLCSRSVHDPVPPPDDSNSSSSSSSSNSVNSVPDDPPPPPPPPCPPPDDDDDDDDDDDDPPDPVPPPPPPDDD

Organism: Geospiza fortis (NCBI:txid48883)